Protein AF-S2J4C2-F1 (afdb_monomer)

Secondary structure (DSSP, 8-state):
-PPPPP--------PPPPP-------------S--PPP---HHHHHHHHHHHHHHHHHHHHHHHHHHHHHHHHHHHHHHHHHHHHHHHHHHHHHHHHHHHHHHHHHHHHHHHHHHHHHHHHHTTS--------------HHHHHHHHHHHHHHHHHHS----HHHHHHHHHHHHHHHHHHHHHHHHHHH-EEETTEEE-----SPPPPPP-HHHHHHHHHHHT-TTS--TT----TTTS-TT--------

Structure (mmCIF, N/CA/C/O backbone):
data_AF-S2J4C2-F1
#
_entry.id   AF-S2J4C2-F1
#
loop_
_atom_site.group_PDB
_atom_site.id
_atom_site.type_symbol
_atom_site.label_atom_id
_atom_site.label_alt_id
_atom_site.label_comp_id
_atom_site.label_asym_id
_atom_site.label_entity_id
_atom_site.label_seq_id
_atom_site.pdbx_PDB_ins_code
_atom_site.Cartn_x
_atom_site.Cartn_y
_atom_site.Cartn_z
_atom_site.occupancy
_atom_site.B_iso_or_equiv
_atom_site.auth_seq_id
_atom_site.auth_comp_id
_atom_site.auth_asym_id
_atom_site.auth_atom_id
_atom_site.pdbx_PDB_model_num
ATOM 1 N N . MET A 1 1 ? -3.126 -27.007 -40.486 1.00 42.81 1 MET A N 1
ATOM 2 C CA . MET A 1 1 ? -2.321 -26.450 -39.378 1.00 42.81 1 MET A CA 1
ATOM 3 C C . MET A 1 1 ? -1.267 -27.482 -39.012 1.00 42.81 1 MET A C 1
ATOM 5 O O . MET A 1 1 ? -1.633 -28.543 -38.524 1.00 42.81 1 MET A O 1
ATOM 9 N N . ALA A 1 2 ? -0.003 -27.229 -39.353 1.00 43.00 2 ALA A N 1
ATOM 10 C CA . ALA A 1 2 ? 1.102 -28.136 -39.051 1.00 43.00 2 ALA A CA 1
ATOM 11 C C . ALA A 1 2 ? 1.545 -27.934 -37.592 1.00 43.00 2 ALA A C 1
ATOM 13 O O . ALA A 1 2 ? 1.775 -26.800 -37.175 1.00 43.00 2 ALA A O 1
ATOM 14 N N . LYS A 1 3 ? 1.606 -29.019 -36.814 1.00 51.16 3 LYS A N 1
ATOM 15 C CA . LYS A 1 3 ? 2.129 -29.015 -35.442 1.00 51.16 3 LYS A CA 1
ATOM 16 C C . LYS A 1 3 ? 3.652 -29.084 -35.510 1.00 51.16 3 LYS A C 1
ATOM 18 O O . LYS A 1 3 ? 4.187 -30.063 -36.015 1.00 51.16 3 LYS A O 1
ATOM 23 N N . ILE A 1 4 ? 4.322 -28.051 -35.012 1.00 58.09 4 ILE A N 1
ATOM 24 C CA . ILE A 1 4 ? 5.762 -28.074 -34.748 1.00 58.09 4 ILE A CA 1
ATOM 25 C C . ILE A 1 4 ? 5.926 -28.668 -33.347 1.00 58.09 4 ILE A C 1
ATOM 27 O O . ILE A 1 4 ? 5.399 -28.115 -32.382 1.00 58.09 4 ILE A O 1
ATOM 31 N N . VAL A 1 5 ? 6.590 -29.817 -33.262 1.00 49.56 5 VAL A N 1
ATOM 32 C CA . VAL A 1 5 ? 7.031 -30.442 -32.011 1.00 49.56 5 VAL A CA 1
ATOM 33 C C . VAL A 1 5 ? 8.504 -30.078 -31.860 1.00 49.56 5 VAL A C 1
ATOM 35 O O . VAL A 1 5 ? 9.281 -30.320 -32.778 1.00 49.56 5 VAL A O 1
ATOM 38 N N . PHE A 1 6 ? 8.864 -29.427 -30.755 1.00 51.53 6 PHE A N 1
ATOM 39 C CA . PHE A 1 6 ? 10.256 -29.159 -30.405 1.00 51.53 6 PHE A CA 1
ATOM 40 C C . PHE A 1 6 ? 10.769 -30.330 -29.567 1.00 51.53 6 PHE A C 1
ATOM 42 O O . PHE A 1 6 ? 10.191 -30.635 -28.527 1.00 51.53 6 PHE A O 1
ATOM 49 N N . GLU A 1 7 ? 11.820 -30.989 -30.048 1.00 55.75 7 GLU A N 1
ATOM 50 C CA . GLU A 1 7 ? 12.607 -31.952 -29.280 1.00 55.75 7 GLU A CA 1
ATOM 51 C C . GLU A 1 7 ? 13.615 -31.162 -28.430 1.00 55.75 7 GLU A C 1
ATOM 53 O O . GLU A 1 7 ? 14.516 -30.501 -28.949 1.00 55.75 7 GLU A O 1
ATOM 58 N N . GLU A 1 8 ? 13.394 -31.163 -27.118 1.00 58.66 8 GLU A N 1
ATOM 59 C CA . GLU A 1 8 ? 14.337 -30.699 -26.103 1.00 58.66 8 GLU A CA 1
ATOM 60 C C . GLU A 1 8 ? 15.336 -31.839 -25.869 1.00 58.66 8 GLU A C 1
ATOM 62 O O . GLU A 1 8 ? 14.924 -32.851 -25.321 1.00 58.66 8 GLU A O 1
ATOM 67 N N . ASP A 1 9 ? 16.568 -31.729 -26.390 1.00 53.34 9 ASP A N 1
ATOM 68 C CA . ASP A 1 9 ? 17.813 -32.327 -25.843 1.00 53.34 9 ASP A CA 1
ATOM 69 C C . ASP A 1 9 ? 18.967 -32.289 -26.871 1.00 53.34 9 ASP A C 1
ATOM 71 O O . ASP A 1 9 ? 19.508 -33.306 -27.301 1.00 53.34 9 ASP A O 1
ATOM 75 N N . ALA A 1 10 ? 19.387 -31.085 -27.275 1.00 53.19 10 ALA A N 1
ATOM 76 C CA . ALA A 1 10 ? 20.658 -30.902 -27.978 1.00 53.19 10 ALA A CA 1
ATOM 77 C C . ALA A 1 10 ? 21.695 -30.311 -27.010 1.00 53.19 10 ALA A C 1
ATOM 79 O O . ALA A 1 10 ? 21.730 -29.101 -26.774 1.00 53.19 10 ALA A O 1
ATOM 80 N N . GLU A 1 11 ? 22.527 -31.183 -26.437 1.00 54.38 11 GLU A N 1
ATOM 81 C CA . GLU A 1 11 ? 23.709 -30.829 -25.649 1.00 54.38 11 GLU A CA 1
ATOM 82 C C . GLU A 1 11 ? 24.647 -29.913 -26.455 1.00 54.38 11 GLU A C 1
ATOM 84 O O . GLU A 1 11 ? 25.171 -30.277 -27.510 1.00 54.38 11 GLU A O 1
ATOM 89 N N . ILE A 1 12 ? 24.875 -28.698 -25.953 1.00 53.16 12 ILE A N 1
ATOM 90 C CA . ILE A 1 12 ? 25.825 -27.747 -26.535 1.00 53.16 12 ILE A CA 1
ATOM 91 C C . ILE A 1 12 ? 27.226 -28.104 -26.026 1.00 53.16 12 ILE A C 1
ATOM 93 O O . ILE A 1 12 ? 27.612 -27.735 -24.918 1.00 53.16 12 ILE A O 1
ATOM 97 N N . VAL A 1 13 ? 28.003 -28.803 -26.852 1.00 50.81 13 VAL A N 1
ATOM 98 C CA . VAL A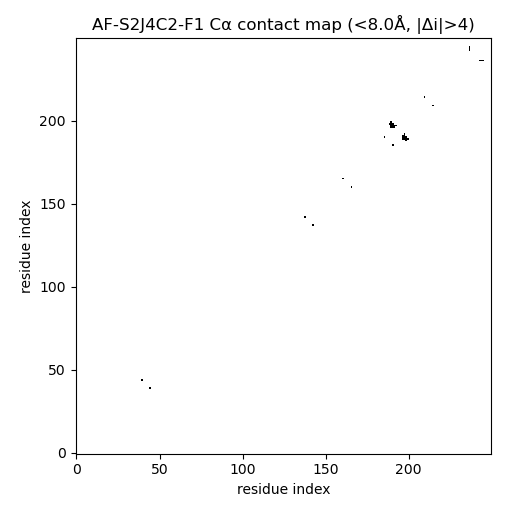 1 13 ? 29.443 -29.004 -26.636 1.00 50.81 13 VAL A CA 1
ATOM 99 C C . VAL A 1 13 ? 30.177 -27.708 -26.995 1.00 50.81 13 VAL A C 1
ATOM 101 O O . VAL A 1 13 ? 30.226 -27.312 -28.158 1.00 50.81 13 VAL A O 1
ATOM 104 N N . VAL A 1 14 ? 30.747 -27.035 -25.993 1.00 48.81 14 VAL A N 1
ATOM 105 C CA . VAL A 1 14 ? 31.614 -25.859 -26.170 1.00 48.81 14 VAL A CA 1
ATOM 106 C C . VAL A 1 14 ? 33.063 -26.337 -26.333 1.00 48.81 14 VAL A C 1
ATOM 108 O O . VAL A 1 14 ? 33.604 -26.895 -25.380 1.00 48.81 14 VAL A O 1
ATOM 111 N N . PRO A 1 15 ? 33.730 -26.137 -27.486 1.00 52.59 15 PRO A N 1
ATOM 112 C CA . PRO A 1 15 ? 35.153 -26.432 -27.599 1.00 52.59 15 PRO A CA 1
ATOM 113 C C . PRO A 1 15 ? 35.998 -25.314 -26.963 1.00 52.59 15 PRO A C 1
ATOM 115 O O . PRO A 1 15 ? 35.865 -24.138 -27.306 1.00 52.59 15 PRO A O 1
ATOM 118 N N . GLU A 1 16 ? 36.882 -25.701 -26.041 1.00 49.75 16 GLU A N 1
ATOM 119 C CA . GLU A 1 16 ? 37.896 -24.850 -25.410 1.00 49.75 16 GLU A CA 1
ATOM 120 C C . GLU A 1 16 ? 38.882 -24.278 -26.446 1.00 49.75 16 GLU A C 1
ATOM 122 O O . GLU A 1 16 ? 39.469 -25.006 -27.248 1.00 49.75 16 GLU A O 1
ATOM 127 N N . SER A 1 17 ? 39.107 -22.960 -26.419 1.00 50.56 17 SER A N 1
ATOM 128 C CA . SER A 1 17 ? 40.077 -22.286 -27.288 1.00 50.56 17 SER A CA 1
ATOM 129 C C . SER A 1 17 ? 41.466 -22.215 -26.645 1.00 50.56 17 SER A C 1
ATOM 131 O O . SER A 1 17 ? 41.667 -21.562 -25.618 1.00 50.56 17 SER A O 1
ATOM 133 N N . THR A 1 18 ? 42.438 -22.843 -27.301 1.00 45.94 18 THR A N 1
ATOM 134 C CA . THR A 1 18 ? 43.876 -22.828 -27.003 1.00 45.94 18 THR A CA 1
ATOM 135 C C . THR A 1 18 ? 44.506 -21.434 -27.123 1.00 45.94 18 THR A C 1
ATOM 137 O O . THR A 1 18 ? 44.350 -20.762 -28.142 1.00 45.94 18 THR A O 1
ATOM 140 N N . LYS A 1 19 ? 45.290 -21.045 -26.108 1.00 50.47 19 LYS A N 1
ATOM 141 C CA . LYS A 1 19 ? 46.190 -19.877 -26.091 1.00 50.47 19 LYS A CA 1
ATOM 142 C C . LYS A 1 19 ? 47.285 -19.999 -27.163 1.00 50.47 19 LYS A C 1
ATOM 144 O O . LYS A 1 19 ? 47.934 -21.039 -27.246 1.00 50.47 19 LYS A O 1
ATOM 149 N N . LYS A 1 20 ? 47.564 -18.917 -27.897 1.00 46.41 20 LYS A N 1
ATOM 150 C CA . LYS A 1 20 ? 48.850 -18.704 -28.583 1.00 46.41 20 LYS A CA 1
ATOM 151 C C . LYS A 1 20 ? 49.431 -17.351 -28.178 1.00 46.41 20 LYS A C 1
ATOM 153 O O . LYS A 1 20 ? 48.791 -16.322 -28.364 1.00 46.41 20 LYS A O 1
ATOM 158 N N . GLN A 1 21 ? 50.618 -17.418 -27.580 1.00 52.56 21 GLN A N 1
ATOM 159 C CA . GLN A 1 21 ? 51.564 -16.320 -27.395 1.00 52.56 21 GLN A CA 1
ATOM 160 C C . GLN A 1 21 ? 52.160 -15.930 -28.751 1.00 52.56 21 GLN A C 1
ATOM 162 O O . GLN A 1 21 ? 52.389 -16.818 -29.572 1.00 52.56 21 GLN A O 1
ATOM 167 N N . GLN A 1 22 ? 52.462 -14.646 -28.937 1.00 47.25 22 GLN A N 1
ATOM 168 C CA . GLN A 1 22 ? 53.567 -14.191 -29.780 1.00 47.25 22 GLN A CA 1
ATOM 169 C C . GLN A 1 22 ? 53.954 -12.767 -29.362 1.00 47.25 22 GLN A C 1
ATOM 171 O O . GLN A 1 22 ? 53.191 -11.823 -29.565 1.00 47.25 22 GLN A O 1
ATOM 176 N N . ASP A 1 23 ? 55.113 -12.684 -28.712 1.00 46.62 23 ASP A N 1
ATOM 177 C CA . ASP A 1 23 ? 55.955 -11.495 -28.604 1.00 46.62 23 ASP A CA 1
ATOM 178 C C . ASP A 1 23 ? 56.735 -11.339 -29.921 1.00 46.62 23 ASP A C 1
ATOM 180 O O . ASP A 1 23 ? 57.104 -12.357 -30.501 1.00 46.62 23 ASP A O 1
ATOM 184 N N . ASP A 1 24 ? 56.966 -10.097 -30.363 1.00 47.88 24 ASP A N 1
ATOM 185 C CA . ASP A 1 24 ? 58.107 -9.669 -31.197 1.00 47.88 24 ASP A CA 1
ATOM 186 C C . ASP A 1 24 ? 58.192 -8.120 -31.176 1.00 47.88 24 ASP A C 1
ATOM 188 O O . ASP A 1 24 ? 57.492 -7.406 -31.893 1.00 47.88 24 ASP A O 1
ATOM 192 N N . ASP A 1 25 ? 58.945 -7.622 -30.196 1.00 45.97 25 ASP A N 1
ATOM 193 C CA . ASP A 1 25 ? 60.067 -6.674 -30.272 1.00 45.97 25 ASP A CA 1
ATOM 194 C C . ASP A 1 25 ? 60.193 -5.546 -31.345 1.00 45.97 25 ASP A C 1
ATOM 196 O O . ASP A 1 25 ? 60.322 -5.782 -32.541 1.00 45.97 25 ASP A O 1
ATOM 200 N N . ILE A 1 26 ? 60.414 -4.327 -30.803 1.00 46.09 26 ILE A N 1
ATOM 201 C CA . ILE A 1 26 ? 61.567 -3.407 -31.036 1.00 46.09 26 ILE A CA 1
ATOM 202 C C . ILE A 1 26 ? 61.526 -2.364 -32.192 1.00 46.09 26 ILE A C 1
ATOM 204 O O . ILE A 1 26 ? 61.751 -2.663 -33.356 1.00 46.09 26 ILE A O 1
ATOM 208 N N . PHE A 1 27 ? 61.423 -1.094 -31.746 1.00 45.84 27 PHE A N 1
ATOM 209 C CA . PHE A 1 27 ? 61.956 0.190 -32.264 1.00 45.84 27 PHE A CA 1
ATOM 210 C C . PHE A 1 27 ? 61.523 0.742 -33.638 1.00 45.84 27 PHE A C 1
ATOM 212 O O . PHE A 1 27 ? 62.043 0.338 -34.670 1.00 45.84 27 PHE A O 1
ATOM 219 N N . ASP A 1 28 ? 60.803 1.872 -33.602 1.00 42.81 28 ASP A N 1
ATOM 220 C CA . ASP A 1 28 ? 61.182 3.046 -34.400 1.00 42.81 28 ASP A CA 1
ATOM 221 C C . ASP A 1 28 ? 60.864 4.345 -33.631 1.00 42.81 28 ASP A C 1
ATOM 223 O O . ASP A 1 28 ? 59.728 4.608 -33.233 1.00 42.81 28 ASP A O 1
ATOM 227 N N . GLN A 1 29 ? 61.908 5.125 -33.344 1.00 55.56 29 GLN A N 1
ATOM 228 C CA . GLN A 1 29 ? 61.805 6.509 -32.897 1.00 55.56 29 GLN A CA 1
ATOM 229 C C . GLN A 1 29 ? 61.987 7.384 -34.136 1.00 55.56 29 GLN A C 1
ATOM 231 O O . GLN A 1 29 ? 63.117 7.699 -34.507 1.00 55.56 29 GLN A O 1
ATOM 236 N N . SER A 1 30 ? 60.894 7.852 -34.728 1.00 42.50 30 SER A N 1
ATOM 237 C CA . SER A 1 30 ? 60.954 8.985 -35.646 1.00 42.50 30 SER A CA 1
ATOM 238 C C . SER A 1 30 ? 59.707 9.857 -35.510 1.00 42.50 30 SER A C 1
ATOM 240 O O . SER A 1 30 ? 58.569 9.417 -35.615 1.00 42.50 30 SER A O 1
ATOM 242 N N . SER A 1 31 ? 59.940 11.127 -35.177 1.00 60.97 31 SER A N 1
ATOM 243 C CA . SER A 1 31 ? 58.923 12.168 -35.152 1.00 60.97 31 SER A CA 1
ATOM 244 C C . SER A 1 31 ? 58.506 12.507 -36.584 1.00 60.97 31 SER A C 1
ATOM 246 O O . SER A 1 31 ? 59.310 13.071 -37.330 1.00 60.9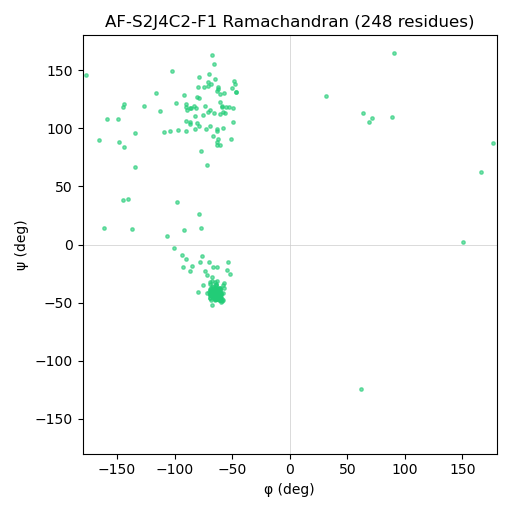7 31 SER A O 1
ATOM 248 N N . SER A 1 32 ? 57.260 12.224 -36.953 1.00 44.78 32 SER A N 1
ATOM 249 C CA . SER A 1 32 ? 56.635 12.779 -38.154 1.00 44.78 32 SER A CA 1
ATOM 250 C C . SER A 1 32 ? 55.131 12.914 -37.925 1.00 44.78 32 SER A C 1
ATOM 252 O O . SER A 1 32 ? 54.408 11.929 -37.859 1.00 44.78 32 SER A O 1
ATOM 254 N N . ASP A 1 33 ? 54.665 14.151 -37.769 1.00 63.09 33 ASP A N 1
ATOM 255 C CA . ASP A 1 33 ? 53.268 14.526 -37.480 1.00 63.09 33 ASP A CA 1
ATOM 256 C C . ASP A 1 33 ? 52.373 14.492 -38.747 1.00 63.09 33 ASP A C 1
ATOM 258 O O . ASP A 1 33 ? 51.400 15.232 -38.858 1.00 63.09 33 ASP A O 1
ATOM 262 N N . ASP A 1 34 ? 52.738 13.672 -39.743 1.00 67.62 34 ASP A N 1
ATOM 263 C CA . ASP A 1 34 ? 52.040 13.537 -41.035 1.00 67.62 34 ASP A CA 1
ATOM 264 C C . ASP A 1 34 ? 51.993 12.071 -41.506 1.00 67.62 34 ASP A C 1
ATOM 266 O O . ASP A 1 34 ? 52.197 11.729 -42.674 1.00 67.62 34 ASP A O 1
ATOM 270 N N . GLU A 1 35 ? 51.776 11.163 -40.556 1.00 53.75 35 GLU A N 1
ATOM 271 C CA . GLU A 1 35 ? 51.593 9.746 -40.842 1.00 53.75 35 GLU A CA 1
ATOM 272 C C . GLU A 1 35 ? 50.154 9.520 -41.331 1.00 53.75 35 GLU A C 1
ATOM 274 O O . GLU A 1 35 ? 49.183 9.525 -40.567 1.00 53.75 35 GLU A O 1
ATOM 279 N N . ALA A 1 36 ? 50.001 9.366 -42.651 1.00 68.25 36 ALA A N 1
ATOM 280 C CA . ALA A 1 36 ? 48.771 8.864 -43.256 1.00 68.25 36 ALA A CA 1
ATOM 281 C C . ALA A 1 36 ? 48.330 7.591 -42.509 1.00 68.25 36 ALA A C 1
ATOM 283 O O . ALA A 1 36 ? 49.194 6.786 -42.157 1.00 68.25 36 ALA A O 1
ATOM 284 N N . PRO A 1 37 ? 47.020 7.379 -42.264 1.00 66.38 37 PRO A N 1
ATOM 285 C CA . PRO A 1 37 ? 46.565 6.274 -41.431 1.00 66.38 37 PRO A CA 1
ATOM 286 C C . PRO A 1 37 ? 47.167 4.969 -41.944 1.00 66.38 37 PRO A C 1
ATOM 288 O O . PRO A 1 37 ? 46.909 4.585 -43.091 1.00 66.38 37 PRO A O 1
ATOM 291 N N . GLU A 1 38 ? 47.971 4.311 -41.101 1.00 62.44 38 GLU A N 1
ATOM 292 C CA . GLU A 1 38 ? 48.509 2.986 -41.390 1.00 62.44 38 GLU A CA 1
ATOM 293 C C . GLU A 1 38 ? 47.363 2.121 -41.909 1.00 62.44 38 GLU A C 1
ATOM 295 O O . GLU A 1 38 ? 46.271 2.119 -41.333 1.00 62.44 38 GLU A O 1
ATOM 300 N N . ALA A 1 39 ? 47.568 1.422 -43.026 1.00 65.25 39 ALA A N 1
ATOM 301 C CA . ALA A 1 39 ? 46.541 0.590 -43.631 1.00 65.25 39 ALA A CA 1
ATOM 302 C C . ALA A 1 39 ? 46.159 -0.542 -42.661 1.00 65.25 39 ALA A C 1
ATOM 304 O O . ALA A 1 39 ? 46.724 -1.636 -42.688 1.00 65.25 39 ALA A O 1
ATOM 305 N N . ILE A 1 40 ? 45.194 -0.277 -41.774 1.00 61.28 40 ILE A N 1
ATOM 306 C CA . ILE A 1 40 ? 44.681 -1.253 -40.821 1.00 61.28 40 ILE A CA 1
ATOM 307 C C . ILE A 1 40 ? 44.101 -2.387 -41.658 1.00 61.28 40 ILE A C 1
ATOM 309 O O . ILE A 1 40 ? 43.103 -2.213 -42.362 1.00 61.28 40 ILE A O 1
ATOM 313 N N . SER A 1 41 ? 44.745 -3.554 -41.594 1.00 68.94 41 SER A N 1
ATOM 314 C CA . SER A 1 41 ? 44.279 -4.740 -42.301 1.00 68.94 41 SER A CA 1
ATOM 315 C C . SER A 1 41 ? 42.798 -4.966 -42.004 1.00 68.94 41 SER A C 1
ATOM 317 O O . SER A 1 41 ? 42.349 -4.873 -40.856 1.00 68.94 41 SER A O 1
ATOM 319 N N . THR A 1 42 ? 42.022 -5.259 -43.047 1.00 76.81 42 THR A N 1
ATOM 320 C CA . THR A 1 42 ? 40.563 -5.427 -42.950 1.00 76.81 42 THR A CA 1
ATOM 321 C C . THR A 1 42 ? 40.147 -6.458 -41.889 1.00 76.81 42 THR A C 1
ATO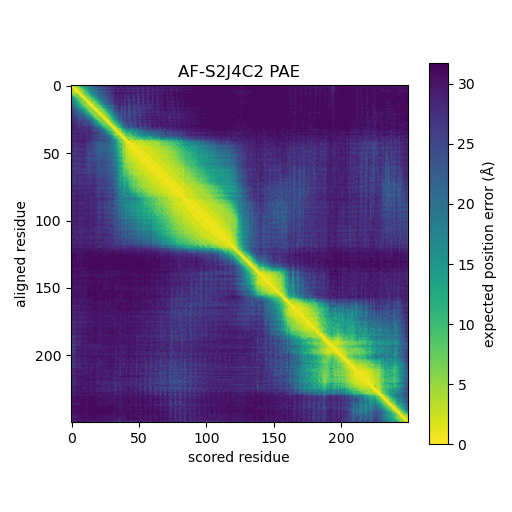M 323 O O . THR A 1 42 ? 39.025 -6.396 -41.387 1.00 76.81 42 THR A O 1
ATOM 326 N N . SER A 1 43 ? 41.042 -7.377 -41.504 1.00 77.88 43 SER A N 1
ATOM 327 C CA . SER A 1 43 ? 40.872 -8.292 -40.370 1.00 77.88 43 SER A CA 1
ATOM 328 C C . SER A 1 43 ? 40.886 -7.572 -39.014 1.00 77.88 43 SER A C 1
ATOM 330 O O . SER A 1 43 ? 39.914 -7.693 -38.269 1.00 77.88 43 SER A O 1
ATOM 332 N N . ARG A 1 44 ? 41.904 -6.748 -38.725 1.00 82.50 44 ARG A N 1
ATOM 333 C CA . ARG A 1 44 ? 41.994 -5.937 -37.492 1.00 82.50 44 ARG A CA 1
ATOM 334 C C . ARG A 1 44 ? 40.831 -4.948 -37.375 1.00 82.50 44 ARG A C 1
ATOM 336 O O . ARG A 1 44 ? 40.266 -4.765 -36.296 1.00 82.50 44 ARG A O 1
ATOM 343 N N . ALA A 1 45 ? 40.401 -4.366 -38.495 1.00 81.12 45 ALA A N 1
ATOM 344 C CA . ALA A 1 45 ? 39.214 -3.513 -38.526 1.00 81.12 45 ALA A CA 1
ATOM 345 C C . ALA A 1 45 ? 37.945 -4.288 -38.113 1.00 81.12 45 ALA A C 1
ATOM 347 O O . ALA A 1 45 ? 37.187 -3.826 -37.262 1.00 81.12 45 ALA A O 1
ATOM 348 N N . LYS A 1 46 ? 37.738 -5.504 -38.636 1.00 85.31 46 LYS A N 1
ATOM 349 C CA . LYS A 1 46 ? 36.595 -6.357 -38.258 1.00 85.31 46 LYS A CA 1
ATOM 350 C C . LYS A 1 46 ? 36.640 -6.792 -36.791 1.00 85.31 46 LYS A C 1
ATOM 352 O O . LYS A 1 46 ? 35.595 -6.817 -36.142 1.00 85.31 46 LYS A O 1
ATOM 357 N N . GLU A 1 47 ? 37.816 -7.118 -36.264 1.00 87.50 47 GLU A N 1
ATOM 358 C CA . GLU A 1 47 ? 37.991 -7.497 -34.857 1.00 87.50 47 GLU A CA 1
ATOM 359 C C . GLU A 1 47 ? 37.703 -6.330 -33.912 1.00 87.50 47 GLU A C 1
ATOM 361 O O . GLU A 1 47 ? 36.946 -6.500 -32.958 1.00 87.50 47 GLU A O 1
ATOM 366 N N . SER A 1 48 ? 38.200 -5.127 -34.221 1.00 86.38 48 SER A N 1
ATOM 367 C CA . SER A 1 48 ? 37.916 -3.929 -33.419 1.00 86.38 48 SER A CA 1
ATOM 368 C C . SER A 1 48 ? 36.432 -3.540 -33.422 1.00 86.38 48 SER A C 1
ATOM 370 O O . SER A 1 48 ? 35.910 -3.083 -32.409 1.00 86.38 48 SER A O 1
ATOM 372 N N . ILE A 1 49 ? 35.716 -3.754 -34.531 1.00 88.00 49 ILE A N 1
ATOM 373 C CA . ILE A 1 49 ? 34.264 -3.530 -34.586 1.00 88.00 49 ILE A CA 1
ATOM 374 C C . ILE A 1 49 ? 33.529 -4.561 -33.721 1.00 88.00 49 ILE A C 1
ATOM 376 O O . ILE A 1 49 ? 32.611 -4.205 -32.984 1.00 88.00 49 ILE A O 1
ATOM 380 N N . ARG A 1 50 ? 33.940 -5.836 -33.768 1.00 89.56 50 ARG A N 1
ATOM 381 C CA . ARG A 1 50 ? 33.345 -6.895 -32.937 1.00 89.56 50 ARG A CA 1
ATOM 382 C C . ARG A 1 50 ? 33.600 -6.670 -31.449 1.00 89.56 50 ARG A C 1
ATOM 384 O O . ARG A 1 50 ? 32.665 -6.827 -30.669 1.00 89.56 50 ARG A O 1
ATOM 391 N N . SER A 1 51 ? 34.811 -6.270 -31.062 1.00 90.81 51 SER A N 1
ATOM 392 C CA . SER A 1 51 ? 35.143 -5.997 -29.661 1.00 90.81 51 SER A CA 1
ATOM 393 C C . SER A 1 51 ? 34.396 -4.775 -29.128 1.00 90.81 51 SER A C 1
ATOM 395 O O . SER A 1 51 ? 33.850 -4.835 -28.030 1.00 90.81 51 SER A O 1
ATOM 397 N N . LYS A 1 52 ? 34.260 -3.707 -29.927 1.00 91.50 52 LYS A N 1
ATOM 398 C CA . LYS A 1 52 ? 33.419 -2.550 -29.578 1.00 91.50 52 LYS A CA 1
ATOM 399 C C . LYS A 1 52 ? 31.953 -2.948 -29.406 1.00 91.50 52 LYS A C 1
ATOM 401 O O . LYS A 1 52 ? 31.354 -2.614 -28.392 1.00 91.50 52 LYS A O 1
ATOM 406 N N . ALA A 1 53 ? 31.401 -3.740 -30.327 1.00 92.19 53 ALA A N 1
ATOM 407 C CA . ALA A 1 53 ? 30.024 -4.223 -30.222 1.00 92.19 53 ALA A CA 1
ATOM 408 C C . ALA A 1 53 ? 29.797 -5.136 -29.000 1.00 92.19 53 ALA A C 1
ATOM 410 O O . ALA A 1 53 ? 28.719 -5.119 -28.407 1.00 92.19 53 ALA A O 1
ATOM 411 N N . GLN A 1 54 ? 30.791 -5.941 -28.609 1.00 94.31 54 GLN A N 1
ATOM 412 C CA . GLN A 1 54 ? 30.740 -6.736 -27.377 1.00 94.31 54 GLN A CA 1
ATOM 413 C C . GLN A 1 54 ? 30.813 -5.845 -26.132 1.00 94.31 54 GLN A C 1
ATOM 415 O O . GLN A 1 54 ? 29.975 -5.985 -25.244 1.00 94.31 54 GLN A O 1
ATOM 420 N N . ALA A 1 55 ? 31.731 -4.877 -26.103 1.00 92.44 55 ALA A N 1
ATOM 421 C CA . ALA A 1 55 ? 31.866 -3.931 -24.999 1.00 92.44 55 ALA A CA 1
ATOM 422 C C . ALA A 1 55 ? 30.598 -3.082 -24.796 1.00 92.44 55 ALA A C 1
ATOM 424 O O . ALA A 1 55 ? 30.186 -2.849 -23.660 1.00 92.44 55 ALA A O 1
ATOM 425 N N . GLU A 1 56 ? 29.936 -2.664 -25.878 1.00 91.62 56 GLU A N 1
ATOM 426 C CA . GLU A 1 56 ? 28.656 -1.949 -25.821 1.00 91.62 56 GLU A CA 1
ATOM 427 C C . GLU A 1 56 ? 27.536 -2.814 -25.232 1.00 91.62 56 GLU A C 1
ATOM 429 O O . GLU A 1 56 ? 26.778 -2.342 -24.382 1.00 91.62 56 GLU A O 1
ATOM 434 N N . LYS A 1 57 ? 27.453 -4.092 -25.628 1.00 93.81 57 LYS A N 1
ATOM 435 C CA . LYS A 1 57 ? 26.481 -5.039 -25.059 1.00 93.81 57 LYS A CA 1
ATOM 436 C C . LYS A 1 57 ? 26.727 -5.268 -23.571 1.00 93.81 57 LYS A C 1
ATOM 438 O O . LYS A 1 57 ? 25.800 -5.142 -22.778 1.00 93.81 57 LYS A O 1
ATOM 443 N N . GLU A 1 58 ? 27.974 -5.512 -23.176 1.00 93.56 58 GLU A N 1
ATOM 444 C CA . GLU A 1 58 ? 28.328 -5.684 -21.766 1.00 93.56 58 GLU A CA 1
ATOM 445 C C . GLU A 1 58 ? 28.050 -4.426 -20.935 1.00 93.56 58 GLU A C 1
ATOM 447 O O . GLU A 1 58 ? 27.598 -4.520 -19.793 1.00 93.56 58 GLU A O 1
ATOM 452 N N . ALA A 1 59 ? 28.302 -3.236 -21.486 1.00 92.81 59 ALA A N 1
ATOM 453 C CA . ALA A 1 59 ? 27.979 -1.979 -20.823 1.00 92.81 59 ALA A CA 1
ATOM 454 C C . ALA A 1 59 ? 26.461 -1.812 -20.647 1.00 92.81 59 ALA A C 1
ATOM 456 O O . ALA A 1 59 ? 26.008 -1.436 -19.563 1.00 92.81 59 ALA A O 1
ATOM 457 N N . ALA A 1 60 ? 25.669 -2.142 -21.671 1.00 92.69 60 ALA A N 1
ATOM 458 C CA . ALA A 1 60 ? 24.211 -2.114 -21.598 1.00 92.69 60 ALA A CA 1
ATOM 459 C C . ALA A 1 60 ? 23.670 -3.103 -20.550 1.00 92.69 60 ALA A C 1
ATOM 461 O O . ALA A 1 60 ? 22.826 -2.729 -19.731 1.00 92.69 60 ALA A O 1
ATOM 462 N N . ASP A 1 61 ? 24.208 -4.323 -20.506 1.00 94.31 61 ASP A N 1
ATOM 463 C CA . ASP A 1 61 ? 23.819 -5.340 -19.527 1.00 94.31 61 ASP A CA 1
ATOM 464 C C . ASP A 1 61 ? 24.179 -4.922 -18.095 1.00 94.31 61 ASP A C 1
ATOM 466 O O . ASP A 1 61 ? 23.366 -5.081 -17.177 1.00 94.31 61 ASP A O 1
ATOM 470 N N . LYS A 1 62 ? 25.350 -4.302 -17.892 1.00 93.62 62 LYS A N 1
ATOM 471 C CA . LYS A 1 62 ? 25.759 -3.742 -16.591 1.00 93.62 62 LYS A CA 1
ATOM 472 C C . LYS A 1 62 ? 24.823 -2.619 -16.137 1.00 93.62 62 LYS A C 1
ATOM 474 O O . LYS A 1 62 ? 24.422 -2.597 -14.971 1.00 93.62 62 LYS A O 1
ATOM 479 N N . LEU A 1 63 ? 24.425 -1.717 -17.036 1.00 93.25 63 LEU A N 1
ATOM 480 C CA . LEU A 1 63 ? 23.463 -0.654 -16.719 1.00 93.25 63 LEU A CA 1
ATOM 481 C C . LEU A 1 63 ? 22.080 -1.224 -16.375 1.00 93.25 63 LEU A C 1
ATOM 483 O O . LEU A 1 63 ? 21.477 -0.813 -15.380 1.00 93.25 63 LEU A O 1
ATOM 487 N N . ALA A 1 64 ? 21.608 -2.216 -17.133 1.00 92.50 64 ALA A N 1
ATOM 488 C CA . ALA A 1 64 ? 20.339 -2.888 -16.871 1.00 92.50 64 ALA A CA 1
ATOM 489 C C . ALA A 1 64 ? 20.352 -3.654 -15.535 1.00 92.50 64 ALA A C 1
ATOM 491 O O . ALA A 1 64 ? 19.363 -3.639 -14.794 1.00 92.50 64 ALA A O 1
ATOM 492 N N . ALA A 1 65 ? 21.466 -4.307 -15.192 1.00 94.25 65 ALA A N 1
ATOM 493 C CA . ALA A 1 65 ? 21.645 -4.973 -13.905 1.00 94.25 65 ALA A CA 1
ATOM 494 C C . ALA A 1 65 ? 21.628 -3.969 -12.740 1.00 94.25 65 ALA A C 1
ATOM 496 O O . ALA A 1 65 ? 20.894 -4.174 -11.769 1.00 94.25 65 ALA A O 1
ATOM 497 N N . ALA A 1 66 ? 22.340 -2.845 -12.871 1.00 94.06 66 ALA A N 1
ATOM 498 C CA . ALA A 1 66 ? 22.356 -1.784 -11.866 1.00 94.06 66 ALA A CA 1
ATOM 499 C C . ALA A 1 66 ? 20.969 -1.145 -11.659 1.00 94.06 66 ALA A C 1
ATOM 501 O O . ALA A 1 66 ? 20.584 -0.829 -10.531 1.00 94.06 66 ALA A O 1
ATOM 502 N N . GLU A 1 67 ? 20.177 -0.968 -12.721 1.00 93.88 67 GLU A N 1
ATOM 503 C CA . GLU A 1 67 ? 18.802 -0.472 -12.599 1.00 93.88 67 GLU A CA 1
ATOM 504 C C . GLU A 1 67 ? 17.893 -1.475 -11.871 1.00 93.88 67 GLU A C 1
ATOM 506 O O . GLU A 1 67 ? 17.132 -1.091 -10.973 1.00 93.88 67 GLU A O 1
ATOM 511 N N . LYS A 1 68 ? 18.004 -2.770 -12.197 1.00 95.19 68 LYS A N 1
ATOM 512 C CA . LYS A 1 68 ? 17.272 -3.840 -11.500 1.00 95.19 68 LYS A CA 1
ATOM 513 C C . LYS A 1 68 ? 17.633 -3.891 -10.016 1.00 95.19 68 LYS A C 1
ATOM 515 O O . LYS A 1 68 ? 16.738 -4.038 -9.184 1.00 95.19 68 LYS A O 1
ATOM 520 N N . GLU A 1 69 ? 18.906 -3.731 -9.669 1.00 93.06 69 GLU A N 1
ATOM 521 C CA . GLU A 1 69 ? 19.349 -3.688 -8.275 1.00 93.06 69 GLU A CA 1
ATOM 522 C C . GLU A 1 69 ? 18.785 -2.467 -7.536 1.00 93.06 69 GLU A C 1
ATOM 524 O O . GLU A 1 69 ? 18.176 -2.619 -6.476 1.00 93.06 69 GLU A O 1
ATOM 529 N N . LYS A 1 70 ? 18.851 -1.270 -8.137 1.00 95.56 70 LYS A N 1
ATOM 530 C CA . LYS A 1 70 ? 18.221 -0.058 -7.581 1.00 95.56 70 LYS A CA 1
ATOM 531 C C . LYS A 1 70 ? 16.720 -0.242 -7.361 1.00 95.56 70 LYS A C 1
ATOM 533 O O . LYS A 1 70 ? 16.172 0.254 -6.375 1.00 95.56 70 LYS A O 1
ATOM 538 N N . ARG A 1 71 ? 16.030 -0.949 -8.261 1.00 93.00 71 ARG A N 1
ATOM 539 C CA . ARG A 1 71 ? 14.608 -1.277 -8.099 1.00 93.00 71 ARG A CA 1
ATOM 540 C C . ARG A 1 71 ? 14.378 -2.209 -6.908 1.00 93.00 71 ARG A C 1
ATOM 542 O O . ARG A 1 71 ? 13.488 -1.925 -6.110 1.00 93.00 71 ARG A O 1
ATOM 549 N N . ARG A 1 72 ? 15.193 -3.259 -6.754 1.00 93.62 72 ARG A N 1
ATOM 550 C CA . ARG A 1 72 ? 15.128 -4.178 -5.603 1.00 93.62 72 ARG A CA 1
ATOM 551 C C . ARG A 1 72 ? 15.358 -3.446 -4.280 1.00 93.62 72 ARG A C 1
ATOM 553 O O . ARG A 1 72 ? 14.568 -3.625 -3.361 1.00 93.62 72 ARG A O 1
ATOM 560 N N . GLN A 1 73 ? 16.359 -2.566 -4.209 1.00 94.44 73 GLN A N 1
ATOM 561 C CA . GLN A 1 73 ? 16.637 -1.759 -3.014 1.00 94.44 73 GLN A CA 1
ATOM 562 C C . GLN A 1 73 ? 15.457 -0.844 -2.651 1.00 94.44 73 GLN A C 1
ATOM 564 O O . GLN A 1 73 ? 15.049 -0.782 -1.493 1.00 94.44 73 GLN A O 1
ATOM 569 N N . LYS A 1 74 ? 14.846 -0.171 -3.639 1.00 93.75 74 LYS A N 1
ATOM 570 C CA . LYS A 1 74 ? 13.649 0.662 -3.412 1.00 93.75 74 LYS A CA 1
ATOM 571 C C . LYS A 1 74 ? 12.457 -0.153 -2.914 1.00 93.75 74 LYS A C 1
ATOM 573 O O . LYS A 1 74 ? 11.715 0.312 -2.053 1.00 93.75 74 LYS A O 1
ATOM 578 N N . GLU A 1 75 ? 12.254 -1.344 -3.468 1.00 94.56 75 GLU A N 1
ATOM 579 C CA . GLU A 1 75 ? 11.159 -2.227 -3.073 1.00 94.56 75 GLU A CA 1
ATOM 580 C C . GLU A 1 75 ? 11.354 -2.777 -1.655 1.00 94.56 75 GLU A C 1
ATOM 582 O O . GLU A 1 75 ? 10.410 -2.750 -0.864 1.00 94.56 75 GLU A O 1
ATOM 587 N N . GLN A 1 76 ? 12.579 -3.181 -1.305 1.00 94.56 76 GLN A N 1
ATOM 588 C CA . GLN A 1 76 ? 12.946 -3.567 0.059 1.00 94.56 76 GLN A CA 1
ATOM 589 C C . GLN A 1 76 ? 12.725 -2.413 1.039 1.00 94.56 76 GLN A C 1
ATOM 591 O O . GLN A 1 76 ? 11.996 -2.581 2.009 1.00 94.56 76 GLN A O 1
ATOM 596 N N . PHE A 1 77 ? 13.218 -1.212 0.727 1.00 94.00 77 PHE A N 1
ATOM 597 C CA . PHE A 1 77 ? 13.015 -0.034 1.573 1.00 94.00 77 PHE A CA 1
ATOM 598 C C . PHE A 1 77 ? 11.526 0.286 1.791 1.00 94.00 77 PHE A C 1
ATOM 600 O O . PHE A 1 77 ? 11.094 0.581 2.906 1.00 94.00 77 PHE A O 1
ATOM 607 N N . LEU A 1 78 ? 10.706 0.189 0.739 1.00 91.62 78 LEU A N 1
ATOM 608 C CA . LEU A 1 78 ? 9.261 0.396 0.849 1.00 91.62 78 LEU A CA 1
ATOM 609 C C . LEU A 1 78 ? 8.585 -0.695 1.696 1.00 91.62 78 LEU A C 1
ATOM 611 O O . LEU A 1 78 ? 7.631 -0.408 2.427 1.00 91.62 78 LEU A O 1
ATOM 615 N N . LYS A 1 79 ? 9.052 -1.943 1.593 1.00 94.69 79 LYS A N 1
ATOM 616 C CA . LYS A 1 79 ? 8.572 -3.061 2.410 1.00 94.69 79 LYS A CA 1
ATOM 617 C C . LYS A 1 79 ? 8.919 -2.839 3.882 1.00 94.69 79 LYS A C 1
ATOM 619 O O . LYS A 1 79 ? 8.012 -2.888 4.713 1.00 94.69 79 LYS A O 1
ATOM 624 N N . ASP A 1 80 ? 10.161 -2.475 4.180 1.00 91.44 80 ASP A N 1
ATOM 625 C CA . ASP A 1 80 ? 10.633 -2.181 5.535 1.00 91.44 80 ASP A CA 1
ATOM 626 C C . ASP A 1 80 ? 9.862 -1.011 6.158 1.00 91.44 80 ASP A C 1
ATOM 628 O O . ASP A 1 80 ? 9.447 -1.078 7.316 1.00 91.44 80 ASP A O 1
ATOM 632 N N . GLN A 1 81 ? 9.563 0.033 5.377 1.00 90.12 81 GLN A N 1
ATOM 633 C CA . GLN A 1 81 ? 8.747 1.157 5.840 1.00 90.12 81 GLN A CA 1
ATOM 634 C C . GLN A 1 81 ? 7.315 0.725 6.204 1.00 90.12 81 GLN A C 1
ATOM 636 O O . GLN A 1 81 ? 6.778 1.135 7.240 1.00 90.12 81 GLN A O 1
ATOM 641 N N . LYS A 1 82 ? 6.683 -0.116 5.374 1.00 92.75 82 LYS A N 1
ATOM 642 C CA . LYS A 1 82 ? 5.335 -0.648 5.642 1.00 92.75 82 LYS A CA 1
ATOM 643 C C . LYS A 1 82 ? 5.325 -1.556 6.869 1.00 92.75 82 LYS A C 1
ATOM 645 O O . LYS A 1 82 ? 4.420 -1.449 7.700 1.00 92.75 82 LYS A O 1
ATOM 650 N N . GLU A 1 83 ? 6.320 -2.427 7.001 1.00 93.12 83 GLU A N 1
ATOM 651 C CA . GLU A 1 83 ? 6.461 -3.301 8.164 1.00 93.12 83 GLU A CA 1
ATOM 652 C C . GLU A 1 83 ? 6.730 -2.503 9.443 1.00 93.12 83 GLU A C 1
ATOM 654 O O . GLU A 1 83 ? 6.084 -2.761 10.460 1.00 93.12 83 GLU A O 1
ATOM 659 N N . GLY A 1 84 ? 7.600 -1.492 9.389 1.00 89.81 84 GLY A N 1
ATOM 660 C CA . GLY A 1 84 ? 7.880 -0.586 10.502 1.00 89.81 84 GLY A CA 1
ATOM 661 C C . GLY A 1 84 ? 6.627 0.149 10.979 1.00 89.81 84 GLY A C 1
ATOM 662 O O . GLY A 1 84 ? 6.320 0.131 12.171 1.00 89.81 84 GLY A O 1
ATOM 663 N N . SER A 1 85 ? 5.836 0.702 10.054 1.00 88.69 85 SER A N 1
ATOM 664 C CA . SER A 1 85 ? 4.564 1.358 10.387 1.00 88.69 85 SER A CA 1
ATOM 665 C C . SER A 1 85 ? 3.560 0.387 11.022 1.00 88.69 85 SER A C 1
ATOM 667 O O . SER A 1 85 ? 2.939 0.711 12.037 1.00 88.69 85 SER A O 1
ATOM 669 N N . LYS A 1 86 ? 3.447 -0.840 10.494 1.00 92.19 86 LYS A N 1
ATOM 670 C CA . LYS A 1 86 ? 2.578 -1.882 11.063 1.00 92.19 86 LYS A CA 1
ATOM 671 C C . LYS A 1 86 ? 3.024 -2.294 12.471 1.00 92.19 86 LYS A C 1
ATOM 673 O O . LYS A 1 86 ? 2.178 -2.485 13.344 1.00 92.19 86 LYS A O 1
ATOM 678 N N . ARG A 1 87 ? 4.336 -2.414 12.709 1.00 91.69 87 ARG A N 1
ATOM 679 C CA . ARG A 1 87 ? 4.906 -2.724 14.033 1.00 91.69 87 ARG A CA 1
ATOM 680 C C . ARG A 1 87 ? 4.608 -1.611 15.038 1.00 91.69 87 ARG A C 1
ATOM 682 O O . ARG A 1 87 ? 4.103 -1.915 16.115 1.00 91.69 87 ARG A O 1
ATOM 689 N N . GLN A 1 88 ? 4.820 -0.348 14.662 1.00 91.00 88 GLN A N 1
ATOM 690 C CA . GLN A 1 88 ? 4.513 0.808 15.514 1.00 91.00 88 GLN A CA 1
ATOM 691 C C . GLN A 1 88 ? 3.023 0.883 15.869 1.00 91.00 88 GLN A C 1
ATOM 693 O O . GLN A 1 88 ? 2.676 1.072 17.033 1.00 91.00 88 GLN A O 1
ATOM 698 N N . LEU A 1 89 ? 2.132 0.664 14.895 1.00 91.44 89 LEU A N 1
ATOM 699 C CA . LEU A 1 89 ? 0.688 0.648 15.139 1.00 91.44 89 LEU A CA 1
ATOM 700 C C . LEU A 1 89 ? 0.297 -0.454 16.139 1.00 91.44 89 LEU A C 1
ATOM 702 O O . LEU A 1 89 ? -0.445 -0.199 17.086 1.00 91.44 89 LEU A O 1
ATOM 706 N N . LYS A 1 90 ? 0.846 -1.665 15.969 1.00 93.56 90 LYS A N 1
ATOM 707 C CA . LYS A 1 90 ? 0.599 -2.801 16.871 1.00 93.56 90 LYS A CA 1
ATOM 708 C C . LYS A 1 90 ? 1.134 -2.540 18.283 1.00 93.56 90 LYS A C 1
ATOM 710 O O . LYS A 1 90 ? 0.533 -2.980 19.262 1.00 93.56 90 LYS A O 1
ATOM 715 N N . GLU A 1 91 ? 2.254 -1.834 18.409 1.00 93.81 91 GLU A N 1
ATOM 716 C CA . GLU A 1 91 ? 2.811 -1.447 19.706 1.00 93.81 91 GLU A CA 1
ATOM 717 C C . GLU A 1 91 ? 1.940 -0.399 20.414 1.00 93.81 91 GLU A C 1
ATOM 719 O O . GLU A 1 91 ? 1.644 -0.554 21.600 1.00 93.81 91 GLU A O 1
ATOM 724 N N . LEU A 1 92 ? 1.464 0.618 19.688 1.00 92.19 92 LEU A N 1
ATOM 725 C CA . LEU A 1 92 ? 0.530 1.615 20.219 1.00 92.19 92 LEU A CA 1
ATOM 726 C C . LEU A 1 92 ? -0.785 0.972 20.671 1.00 92.19 92 LEU A C 1
ATOM 728 O O . LEU A 1 92 ? -1.279 1.282 21.753 1.00 92.19 92 LEU A O 1
ATOM 732 N N . GLU A 1 93 ? -1.319 0.024 19.898 1.00 93.50 93 GLU A N 1
ATOM 733 C CA . GLU A 1 93 ? -2.528 -0.710 20.273 1.00 93.50 93 GLU A CA 1
ATOM 734 C C . GLU A 1 93 ? -2.320 -1.539 21.553 1.00 93.50 93 GLU A C 1
ATOM 736 O O . GLU A 1 93 ? -3.174 -1.543 22.442 1.00 93.50 93 GLU A O 1
ATOM 741 N N . ARG A 1 94 ? -1.162 -2.201 21.694 1.00 94.12 94 ARG A N 1
ATOM 742 C CA . ARG A 1 94 ? -0.796 -2.930 22.920 1.00 94.12 94 ARG A CA 1
ATOM 743 C C . ARG A 1 94 ? -0.680 -2.000 24.127 1.00 94.12 94 ARG A C 1
ATOM 745 O O . ARG A 1 94 ? -1.168 -2.359 25.198 1.00 94.12 94 ARG A O 1
ATOM 752 N N . LYS A 1 95 ? -0.069 -0.821 23.968 1.00 93.75 95 LYS A N 1
ATOM 753 C CA . LYS A 1 95 ? 0.028 0.190 25.035 1.00 93.75 95 LYS A CA 1
ATOM 754 C C . LYS A 1 95 ? -1.357 0.693 25.443 1.00 93.75 95 LYS A C 1
ATOM 756 O O . LYS A 1 95 ? -1.677 0.662 26.626 1.00 93.75 95 LYS A O 1
ATOM 761 N N . ALA A 1 96 ? -2.213 1.025 24.476 1.00 93.19 96 ALA A N 1
ATOM 762 C CA . ALA A 1 96 ? -3.583 1.462 24.739 1.00 93.19 96 ALA A CA 1
ATOM 763 C C . ALA A 1 96 ? -4.427 0.379 25.439 1.00 93.19 96 ALA A C 1
ATOM 765 O O . ALA A 1 96 ? -5.203 0.684 26.342 1.00 93.19 96 ALA A O 1
ATOM 766 N N . LYS A 1 97 ? -4.271 -0.897 25.058 1.00 94.38 97 LYS A N 1
ATOM 767 C CA . LYS A 1 97 ? -4.937 -2.025 25.733 1.00 94.38 97 LYS A CA 1
ATOM 768 C C . LYS A 1 97 ? -4.463 -2.191 27.178 1.00 94.38 97 LYS A C 1
ATOM 770 O O . LYS A 1 97 ? -5.302 -2.360 28.058 1.00 94.38 97 LYS A O 1
ATOM 775 N N . LYS A 1 98 ? -3.152 -2.101 27.431 1.00 94.50 98 LYS A N 1
ATOM 776 C CA . LYS A 1 98 ? -2.595 -2.142 28.794 1.00 94.50 98 LYS A CA 1
ATOM 777 C C . LYS A 1 98 ? -3.120 -0.997 29.660 1.00 94.50 98 LYS A C 1
ATOM 779 O O . LYS A 1 98 ? -3.562 -1.250 30.772 1.00 94.50 98 LYS A O 1
ATOM 784 N N . GLU A 1 99 ? -3.145 0.225 29.132 1.00 94.19 99 GLU A N 1
ATOM 785 C CA . GLU A 1 99 ? -3.650 1.394 29.861 1.00 94.19 99 GLU A CA 1
ATOM 786 C C . GLU A 1 99 ? -5.143 1.257 30.209 1.00 94.19 99 GLU A C 1
ATOM 788 O O . GLU A 1 99 ? -5.558 1.570 31.324 1.00 94.19 99 GLU A O 1
ATOM 793 N N . LYS A 1 100 ? -5.960 0.741 29.279 1.00 94.62 100 LYS A N 1
ATOM 794 C CA . LYS A 1 100 ? -7.380 0.452 29.542 1.00 94.62 100 LYS A CA 1
ATOM 795 C C . LYS A 1 100 ? -7.562 -0.592 30.643 1.00 94.62 100 LYS A C 1
ATOM 797 O O . LYS A 1 100 ? -8.393 -0.390 31.521 1.00 94.62 100 LYS A O 1
ATOM 802 N N . LEU A 1 101 ? -6.780 -1.672 30.608 1.00 94.25 101 LEU A N 1
ATOM 803 C CA . LEU A 1 101 ? -6.794 -2.710 31.642 1.00 94.25 101 LEU A CA 1
ATOM 804 C C . LEU A 1 101 ? -6.394 -2.154 33.013 1.00 94.25 101 LEU A C 1
ATOM 806 O O . LEU A 1 101 ? -7.042 -2.459 34.010 1.00 94.25 101 LEU A O 1
ATOM 810 N N . GLU A 1 102 ? -5.369 -1.305 33.067 1.00 94.62 102 GLU A N 1
ATOM 811 C CA . GLU A 1 102 ? -4.923 -0.685 34.316 1.00 94.62 102 GLU A CA 1
ATOM 812 C C . GLU A 1 102 ? -5.985 0.260 34.900 1.00 94.62 102 GLU A C 1
ATOM 814 O O . GLU A 1 102 ? -6.238 0.235 36.104 1.00 94.62 102 GLU A O 1
ATOM 819 N N . LYS A 1 103 ? -6.660 1.049 34.051 1.00 93.94 103 LYS A N 1
ATOM 820 C CA . LYS A 1 103 ? -7.787 1.904 34.460 1.00 93.94 103 LYS A CA 1
ATOM 821 C C . LYS A 1 103 ? -8.952 1.086 35.015 1.00 93.94 103 LYS A C 1
ATOM 823 O O . LYS A 1 103 ? -9.421 1.385 36.107 1.00 93.94 103 LYS A O 1
ATOM 828 N N . GLN A 1 104 ? -9.353 0.022 34.316 1.00 93.12 104 GLN A N 1
ATOM 829 C CA . GLN A 1 104 ? -10.406 -0.885 34.787 1.00 93.12 104 GLN A CA 1
ATOM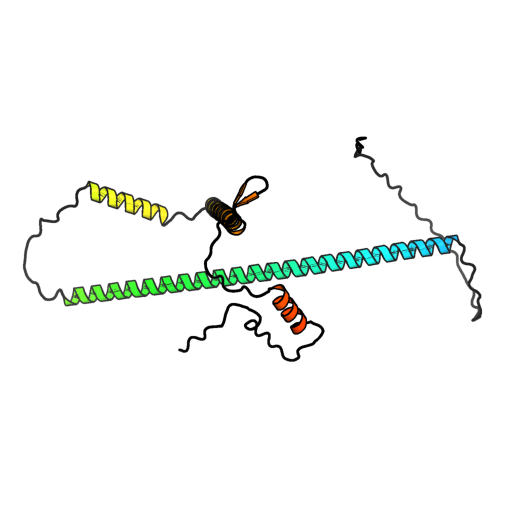 830 C C . GLN A 1 104 ? -10.043 -1.549 36.121 1.00 93.12 104 GLN A C 1
ATOM 832 O O . GLN A 1 104 ? -10.898 -1.705 36.990 1.00 93.12 104 GLN A O 1
ATOM 837 N N . TYR A 1 105 ? -8.775 -1.928 36.306 1.00 93.88 105 TYR A N 1
ATOM 838 C CA . TYR A 1 105 ? -8.310 -2.504 37.565 1.00 93.88 105 TYR A CA 1
ATOM 839 C C . TYR A 1 105 ? -8.375 -1.491 38.717 1.00 93.88 105 TYR A C 1
ATOM 841 O O . TYR A 1 105 ? -8.877 -1.827 39.789 1.00 93.88 105 TYR A O 1
ATOM 849 N N . LYS A 1 106 ? -7.926 -0.248 38.493 1.00 94.31 106 LYS A N 1
ATOM 850 C CA . LYS A 1 106 ? -8.004 0.833 39.491 1.00 94.31 106 LYS A CA 1
ATOM 851 C C . LYS A 1 106 ? -9.449 1.138 39.884 1.00 94.31 106 LYS A C 1
ATOM 853 O O . LYS A 1 106 ? -9.757 1.115 41.070 1.00 94.31 106 LYS A O 1
ATOM 858 N N . GLU A 1 107 ? -10.340 1.294 38.907 1.00 93.81 107 GLU A N 1
ATOM 859 C CA . GLU A 1 107 ? -11.771 1.533 39.141 1.00 93.81 107 GLU A CA 1
ATOM 860 C C . GLU A 1 107 ? -12.420 0.387 39.940 1.00 93.81 107 GLU A C 1
ATOM 862 O O . GLU A 1 107 ? -13.158 0.616 40.899 1.00 93.81 107 GLU A O 1
ATOM 867 N N . LYS A 1 108 ? -12.092 -0.872 39.613 1.00 93.38 108 LYS A N 1
ATOM 868 C CA . LYS A 1 108 ? -12.586 -2.043 40.356 1.00 93.38 108 LYS A CA 1
ATOM 869 C C . LYS A 1 108 ? -12.088 -2.065 41.804 1.00 93.38 108 LYS A C 1
ATOM 871 O O . LYS A 1 108 ? -12.841 -2.462 42.694 1.00 93.38 108 LYS A O 1
ATOM 876 N N . MET A 1 109 ? -10.840 -1.662 42.045 1.00 92.62 109 MET A N 1
ATOM 877 C CA . MET A 1 109 ? -10.270 -1.580 43.392 1.00 92.62 109 MET A CA 1
ATOM 878 C C . MET A 1 109 ? -10.887 -0.443 44.212 1.00 92.62 109 MET A C 1
ATOM 880 O O . MET A 1 109 ? -11.198 -0.655 45.381 1.00 92.62 109 MET A O 1
ATOM 884 N N . GLU A 1 110 ? -11.120 0.726 43.614 1.00 92.19 110 GLU A N 1
ATOM 885 C CA . GLU A 1 110 ? -11.816 1.843 44.270 1.00 92.19 110 GLU A CA 1
ATOM 886 C C . GLU A 1 110 ? -13.257 1.472 44.626 1.00 92.19 110 GLU A C 1
ATOM 888 O O . GLU A 1 110 ? -13.677 1.669 45.764 1.00 92.19 110 GLU A O 1
ATOM 893 N N . ARG A 1 111 ? -13.986 0.820 43.711 1.00 92.25 111 ARG A N 1
ATOM 894 C CA . ARG A 1 111 ? -15.346 0.333 43.981 1.00 92.25 111 ARG A CA 1
ATOM 895 C C . ARG A 1 111 ? -15.390 -0.684 45.124 1.00 92.25 111 ARG A C 1
ATOM 897 O O . ARG A 1 111 ? -16.340 -0.677 45.900 1.00 92.25 111 ARG A O 1
ATOM 904 N N . ARG A 1 112 ? -14.384 -1.563 45.232 1.00 89.75 112 ARG A N 1
ATOM 905 C CA . ARG A 1 112 ? -14.270 -2.507 46.358 1.00 89.75 112 ARG A CA 1
ATOM 906 C C . ARG A 1 112 ? -14.054 -1.778 47.682 1.00 89.75 112 ARG A C 1
ATOM 908 O O . ARG A 1 112 ? -14.789 -2.061 48.618 1.00 89.75 112 ARG A O 1
ATOM 915 N N . LYS A 1 113 ? -13.130 -0.812 47.727 1.00 89.75 113 LYS A N 1
ATOM 916 C CA . LYS A 1 113 ? -12.877 -0.001 48.930 1.00 89.75 113 LYS A CA 1
ATOM 917 C C . LYS A 1 113 ? -14.114 0.775 49.379 1.00 89.75 113 LYS A C 1
ATOM 919 O O . LYS A 1 113 ? -14.417 0.790 50.562 1.00 89.75 113 LYS A O 1
ATOM 924 N N . LEU A 1 114 ? -14.850 1.368 48.438 1.00 87.25 114 LEU A N 1
ATOM 925 C CA . LEU A 1 114 ? -16.066 2.120 48.755 1.00 87.25 114 LEU A CA 1
ATOM 926 C C . LEU A 1 114 ? -17.162 1.211 49.333 1.00 87.25 114 LEU A C 1
ATOM 928 O O . LEU A 1 114 ? -17.853 1.590 50.269 1.00 87.25 114 LEU A O 1
ATOM 932 N N . LYS A 1 115 ? -17.287 -0.015 48.807 1.00 85.81 115 LYS A N 1
ATOM 933 C CA . LYS A 1 115 ? -18.242 -1.013 49.308 1.00 85.81 115 LYS A CA 1
ATOM 934 C C . LYS A 1 115 ? -17.864 -1.543 50.697 1.00 85.81 115 LYS A C 1
ATOM 936 O O . LYS A 1 115 ? -18.747 -1.890 51.468 1.00 85.81 115 LYS A O 1
ATOM 941 N N . GLU A 1 116 ? -16.571 -1.625 50.997 1.00 83.50 116 GLU A N 1
ATOM 942 C CA . GLU A 1 116 ? -16.052 -2.013 52.314 1.00 83.50 116 GLU A CA 1
ATOM 943 C C . GLU A 1 116 ? -16.279 -0.905 53.352 1.00 83.50 116 GLU A C 1
ATOM 945 O O . GLU A 1 116 ? -16.752 -1.196 54.443 1.00 83.50 116 GLU A O 1
ATOM 950 N N . GLN A 1 117 ? -16.064 0.364 52.983 1.00 78.44 117 GLN A N 1
ATOM 951 C CA . GLN A 1 117 ? -16.397 1.516 53.833 1.00 78.44 117 GLN A CA 1
ATOM 952 C C . GLN A 1 117 ? -17.902 1.623 54.110 1.00 78.44 117 GLN A C 1
ATOM 954 O O . GLN A 1 117 ? -18.288 1.793 55.255 1.00 78.44 117 GLN A O 1
ATOM 959 N N . GLN A 1 118 ? -18.753 1.442 53.093 1.00 74.38 118 GLN A N 1
ATOM 960 C CA . GLN A 1 118 ? -20.210 1.445 53.281 1.00 74.38 118 GLN A CA 1
ATOM 961 C C . GLN A 1 118 ? -20.713 0.284 54.143 1.00 74.38 118 GLN A C 1
ATOM 963 O O . GLN A 1 118 ? -21.708 0.441 54.835 1.00 74.38 118 GLN A O 1
ATOM 968 N N . LYS A 1 119 ? -20.056 -0.883 54.099 1.00 76.31 119 LYS A N 1
ATOM 969 C CA . LYS A 1 119 ? -20.372 -1.980 55.022 1.00 76.31 119 LYS A CA 1
ATOM 970 C C . LYS A 1 119 ? -19.953 -1.648 56.451 1.00 76.31 119 LYS A C 1
ATOM 972 O O . LYS A 1 119 ? -20.732 -1.882 57.354 1.00 76.31 119 LYS A O 1
ATOM 977 N N . ALA A 1 120 ? -18.772 -1.062 56.637 1.00 68.81 120 ALA A N 1
ATOM 978 C CA . ALA A 1 120 ? -18.292 -0.669 57.959 1.00 68.81 120 ALA A CA 1
ATOM 979 C C . ALA A 1 120 ? -19.102 0.483 58.591 1.00 68.81 120 ALA A C 1
ATOM 981 O O . ALA A 1 120 ? -19.163 0.558 59.808 1.00 68.81 120 ALA A O 1
ATOM 982 N N . GLU A 1 121 ? -19.713 1.367 57.792 1.00 59.94 121 GLU A N 1
ATOM 983 C CA . GLU A 1 1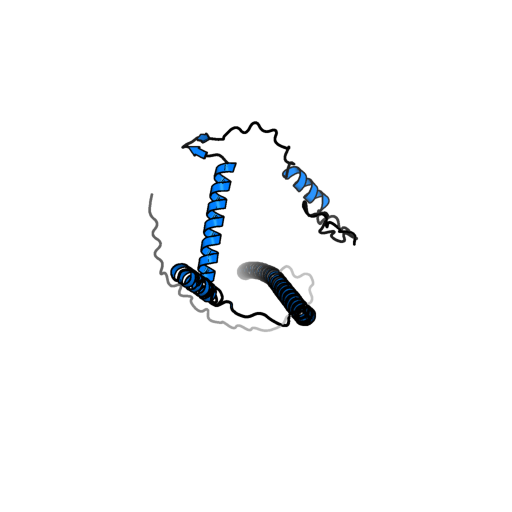21 ? -20.600 2.440 58.284 1.00 59.94 121 GLU A CA 1
ATOM 984 C C . GLU A 1 121 ? -22.059 1.991 58.503 1.00 59.94 121 GLU A C 1
ATOM 986 O O . GLU A 1 121 ? -22.784 2.674 59.216 1.00 59.94 121 GLU A O 1
ATOM 991 N N . ASN A 1 122 ? -22.492 0.866 57.919 1.00 56.69 122 ASN A N 1
ATOM 992 C CA . ASN A 1 122 ? -23.845 0.315 58.099 1.00 56.69 122 ASN A CA 1
ATOM 993 C C . ASN A 1 122 ? -23.914 -0.850 59.112 1.00 56.69 122 ASN A C 1
ATOM 995 O O . ASN A 1 122 ? -25.008 -1.340 59.353 1.00 56.69 122 ASN A O 1
ATOM 999 N N . ASP A 1 123 ? -22.791 -1.302 59.680 1.00 48.81 123 ASP A N 1
ATOM 1000 C CA . ASP A 1 123 ? -22.733 -2.382 60.693 1.00 48.81 123 ASP A CA 1
ATOM 1001 C C . ASP A 1 123 ? -22.795 -1.849 62.149 1.00 48.81 123 ASP A C 1
ATOM 1003 O O . ASP A 1 123 ? -22.509 -2.594 63.082 1.00 48.81 123 ASP A O 1
ATOM 1007 N N . ASP A 1 124 ? -23.149 -0.572 62.361 1.00 47.91 124 ASP A N 1
ATOM 1008 C CA . ASP A 1 124 ? -23.256 0.054 63.701 1.00 47.91 124 ASP A CA 1
ATOM 1009 C C . ASP A 1 124 ? -24.715 0.288 64.163 1.00 47.91 124 ASP A C 1
ATOM 1011 O O . ASP A 1 124 ? -24.936 0.892 65.208 1.00 47.91 124 ASP A O 1
ATOM 1015 N N . ASP A 1 125 ? -25.711 -0.212 63.420 1.00 47.06 125 ASP A N 1
ATOM 1016 C CA . ASP A 1 125 ? -27.131 -0.221 63.810 1.00 47.06 125 ASP A CA 1
ATOM 1017 C C . ASP A 1 125 ? -27.795 -1.523 63.311 1.00 47.06 125 ASP A C 1
ATOM 1019 O O . ASP A 1 125 ? -28.356 -1.538 62.221 1.00 47.06 125 ASP A O 1
ATOM 1023 N N . GLU A 1 126 ? -27.677 -2.620 64.073 1.00 41.31 126 GLU A N 1
ATOM 1024 C CA . GLU A 1 126 ? -28.704 -3.675 64.258 1.00 41.31 126 GLU A CA 1
ATOM 1025 C C . GLU A 1 126 ? -28.146 -4.812 65.147 1.00 41.31 126 GLU A C 1
ATOM 1027 O O . GLU A 1 126 ? -27.568 -5.802 64.698 1.00 41.31 126 GLU A O 1
ATOM 1032 N N . GLU A 1 127 ? -28.313 -4.626 66.460 1.00 47.78 127 GLU A N 1
ATOM 1033 C CA . GLU A 1 127 ? -28.483 -5.712 67.432 1.00 47.78 127 GLU A CA 1
ATOM 1034 C C . GLU A 1 127 ? -29.886 -6.327 67.206 1.00 47.78 127 GLU A C 1
ATOM 1036 O O . GLU A 1 127 ? -30.847 -5.575 67.060 1.00 47.78 127 GLU A O 1
ATOM 1041 N N . ASP A 1 128 ? -29.980 -7.665 67.222 1.00 41.62 128 ASP A N 1
ATOM 1042 C CA . ASP A 1 128 ? -31.189 -8.520 67.143 1.00 41.62 128 ASP A CA 1
ATOM 1043 C C . ASP A 1 128 ? -31.948 -8.629 65.796 1.00 41.62 128 ASP A C 1
ATOM 1045 O O . ASP A 1 128 ? -32.710 -7.750 65.418 1.00 41.62 128 ASP A O 1
ATOM 1049 N N . GLU A 1 129 ? -31.865 -9.794 65.132 1.00 41.25 129 GLU A N 1
ATOM 1050 C CA . GLU A 1 129 ? -32.985 -10.760 65.062 1.00 41.25 129 GLU A CA 1
ATOM 1051 C C . GLU A 1 129 ? -32.609 -12.054 64.301 1.00 41.25 129 GLU A C 1
ATOM 1053 O O . GLU A 1 129 ? -31.795 -12.089 63.379 1.00 41.25 129 GLU A O 1
ATOM 1058 N N . GLU A 1 130 ? -33.189 -13.154 64.778 1.00 46.59 130 GLU A N 1
ATOM 1059 C CA . GLU A 1 130 ? -33.012 -14.534 64.337 1.00 46.59 130 GLU A CA 1
ATOM 1060 C C . GLU A 1 130 ? -33.559 -14.840 62.928 1.00 46.59 130 GLU A C 1
ATOM 1062 O O . GLU A 1 130 ? -34.473 -14.193 62.431 1.00 46.59 130 GLU A O 1
ATOM 1067 N N . ALA A 1 131 ? -33.086 -15.974 62.394 1.00 46.44 131 ALA A N 1
ATOM 1068 C CA . ALA A 1 131 ? -33.765 -16.853 61.436 1.00 46.44 131 ALA A CA 1
ATOM 1069 C C . ALA A 1 131 ? -33.989 -16.339 60.001 1.00 46.44 131 ALA A C 1
ATOM 1071 O O . ALA A 1 131 ? -34.961 -15.662 59.693 1.00 46.44 131 ALA A O 1
ATOM 1072 N N . ASP A 1 132 ? -33.186 -16.869 59.071 1.00 39.12 132 ASP A N 1
ATOM 1073 C CA . ASP A 1 132 ? -33.613 -17.008 57.674 1.00 39.12 132 ASP A CA 1
ATOM 1074 C C . ASP A 1 132 ? -33.253 -18.410 57.143 1.00 39.12 132 ASP A C 1
ATOM 1076 O O . ASP A 1 132 ? -32.389 -18.618 56.287 1.00 39.12 132 ASP A O 1
ATOM 1080 N N . GLU A 1 133 ? -33.912 -19.427 57.713 1.00 43.25 133 GLU A N 1
ATOM 1081 C CA . GLU A 1 133 ? -34.055 -20.758 57.107 1.00 43.25 133 GLU A CA 1
ATOM 1082 C C . GLU A 1 133 ? -35.026 -20.661 55.916 1.00 43.25 133 GLU A C 1
ATOM 1084 O O . GLU A 1 133 ? -36.157 -21.137 55.963 1.00 43.25 133 GLU A O 1
ATOM 1089 N N . GLY A 1 134 ? -34.611 -19.980 54.849 1.00 43.66 134 GLY A N 1
ATOM 1090 C CA . GLY A 1 134 ? -35.536 -19.623 53.772 1.00 43.66 134 GLY A CA 1
ATOM 1091 C C . GLY A 1 134 ?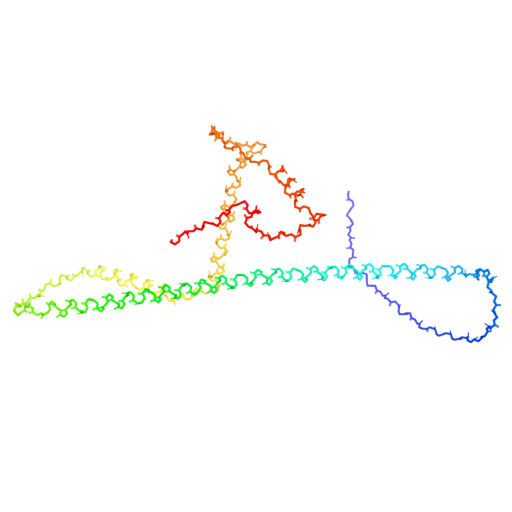 -34.894 -19.263 52.443 1.00 43.66 134 GLY A C 1
ATOM 1092 O O . GLY A 1 134 ? -35.576 -18.722 51.578 1.00 43.66 134 GLY A O 1
ATOM 1093 N N . ALA A 1 135 ? -33.609 -19.567 52.233 1.00 47.69 135 ALA A N 1
ATOM 1094 C CA . ALA A 1 135 ? -33.001 -19.422 50.915 1.00 47.69 135 ALA A CA 1
ATOM 1095 C C . ALA A 1 135 ? -33.693 -20.384 49.935 1.00 47.69 135 ALA A C 1
ATOM 1097 O O . ALA A 1 135 ? -33.373 -21.574 49.889 1.00 47.69 135 ALA A O 1
ATOM 1098 N N . GLU A 1 136 ? -34.657 -19.861 49.175 1.00 58.16 136 GLU A N 1
ATOM 1099 C CA . GLU A 1 136 ? -35.261 -20.483 48.001 1.00 58.16 136 GLU A CA 1
ATOM 1100 C C . GLU A 1 136 ? -34.138 -20.938 47.059 1.00 58.16 136 GLU A C 1
ATOM 1102 O O . GLU A 1 136 ? -33.630 -20.188 46.222 1.00 58.16 136 GLU A O 1
ATOM 1107 N N . LEU A 1 137 ? -33.692 -22.180 47.249 1.00 59.44 137 LEU A N 1
ATOM 1108 C CA . LEU A 1 137 ? -32.745 -22.850 46.377 1.00 59.44 137 LEU A CA 1
ATOM 1109 C C . LEU A 1 137 ? -33.339 -22.819 44.972 1.00 59.44 137 LEU A C 1
ATOM 1111 O O . LEU A 1 137 ? -34.377 -23.431 44.710 1.00 59.44 137 LEU A O 1
ATOM 1115 N N . LEU A 1 138 ? -32.686 -22.070 44.080 1.00 64.38 138 LEU A N 1
ATOM 1116 C CA . LEU A 1 138 ? -33.019 -22.047 42.661 1.00 64.38 138 LEU A CA 1
ATOM 1117 C C . LEU A 1 138 ? -33.176 -23.495 42.166 1.00 64.38 138 LEU A C 1
ATOM 1119 O O . LEU A 1 138 ? -32.357 -24.342 42.539 1.00 64.38 138 LEU A O 1
ATOM 1123 N N . PRO A 1 139 ? -34.191 -23.797 41.333 1.00 77.00 139 PRO A N 1
ATOM 1124 C CA . PRO A 1 139 ? -34.378 -25.129 40.773 1.00 77.00 139 PRO A CA 1
ATOM 1125 C C . PRO A 1 139 ? -33.053 -25.675 40.239 1.00 77.00 139 PRO A C 1
ATOM 1127 O O . PRO A 1 139 ? -32.353 -24.976 39.505 1.00 77.00 139 PRO A O 1
ATOM 1130 N N . ASN A 1 140 ? -32.709 -26.913 40.603 1.00 73.38 140 ASN A N 1
ATOM 1131 C CA . ASN A 1 140 ? -31.423 -27.533 40.257 1.00 73.38 140 ASN A CA 1
ATOM 1132 C C . ASN A 1 140 ? -31.103 -27.469 38.747 1.00 73.38 140 ASN A C 1
ATOM 1134 O O . ASN A 1 140 ? -29.933 -27.426 38.372 1.00 73.38 140 ASN A O 1
ATOM 1138 N N . ASP A 1 141 ? -32.129 -27.385 37.896 1.00 69.69 141 ASP A N 1
ATOM 1139 C CA . ASP A 1 141 ? -32.007 -27.212 36.444 1.00 69.69 141 ASP A CA 1
ATOM 1140 C C . ASP A 1 141 ? -31.382 -25.861 36.040 1.00 69.69 141 ASP A C 1
ATOM 1142 O O . ASP A 1 141 ? -30.570 -25.809 35.116 1.00 69.69 141 ASP A O 1
ATOM 1146 N N . LEU A 1 142 ? -31.692 -24.769 36.750 1.00 69.00 142 LEU A N 1
ATOM 1147 C CA . LEU A 1 142 ? -31.106 -23.442 36.505 1.00 69.00 142 LEU A CA 1
ATOM 1148 C C . LEU A 1 142 ? -29.666 -23.354 37.021 1.00 69.00 142 LEU A C 1
ATOM 1150 O O . LEU A 1 142 ? -28.819 -22.722 36.391 1.00 69.00 142 LEU A O 1
ATOM 1154 N N . LEU A 1 143 ? -29.371 -24.034 38.133 1.00 71.44 143 LEU A N 1
ATOM 1155 C CA . LEU A 1 143 ? -28.007 -24.167 38.651 1.00 71.44 143 LEU A CA 1
ATOM 1156 C C . LEU A 1 143 ? -27.117 -24.972 37.694 1.00 71.44 143 LEU A C 1
ATOM 1158 O O . LEU A 1 143 ? -25.976 -24.584 37.450 1.00 71.44 143 LEU A O 1
ATOM 1162 N N . GLN A 1 144 ? -27.635 -26.050 37.100 1.00 75.50 144 GLN A N 1
ATOM 1163 C CA . GLN A 1 144 ? -26.905 -26.805 36.078 1.00 75.50 144 GLN A CA 1
ATOM 1164 C C . GLN A 1 144 ? -26.678 -25.989 34.801 1.00 75.50 144 GLN A C 1
ATOM 1166 O O . GLN A 1 144 ? -25.590 -26.063 34.231 1.00 75.50 144 GLN A O 1
ATOM 1171 N N . GLN A 1 145 ? -27.652 -25.178 34.376 1.00 74.62 145 GLN A N 1
ATOM 1172 C CA . GLN A 1 145 ? -27.484 -24.276 33.232 1.00 74.62 145 GLN A CA 1
ATOM 1173 C C . GLN A 1 145 ? -26.404 -23.218 33.476 1.00 74.62 145 GLN A C 1
ATOM 1175 O O . GLN A 1 145 ? -25.547 -23.028 32.617 1.00 74.62 145 GLN A O 1
ATOM 1180 N N . ALA A 1 146 ? -26.390 -22.595 34.657 1.00 73.69 146 ALA A N 1
ATOM 1181 C CA . ALA A 1 146 ? -25.370 -21.613 35.018 1.00 73.69 146 ALA A CA 1
ATOM 1182 C C . ALA A 1 146 ? -23.962 -22.230 35.082 1.00 73.69 146 ALA A C 1
ATOM 1184 O O . ALA A 1 146 ? -23.005 -21.627 34.604 1.00 73.69 146 ALA A O 1
ATOM 1185 N N . LEU A 1 147 ? -23.832 -23.456 35.606 1.00 78.62 147 LEU A N 1
ATOM 1186 C CA . LEU A 1 147 ? -22.551 -24.170 35.643 1.00 78.62 147 LEU A CA 1
ATOM 1187 C C . LEU A 1 147 ? -22.055 -24.572 34.245 1.00 78.62 147 LEU A C 1
ATOM 1189 O O . LEU A 1 147 ? -20.851 -24.544 33.996 1.00 78.62 147 LEU A O 1
ATOM 1193 N N . LEU A 1 148 ? -22.959 -24.937 33.330 1.00 78.75 148 LEU A N 1
ATOM 1194 C CA . LEU A 1 148 ? -22.612 -25.239 31.937 1.00 78.75 148 LEU A CA 1
ATOM 1195 C C . LEU A 1 148 ? -22.185 -23.976 31.176 1.00 78.75 148 LEU A C 1
ATOM 1197 O O . LEU A 1 148 ? -21.171 -24.000 30.481 1.00 78.75 148 LEU A O 1
ATOM 1201 N N . GLU A 1 149 ? -22.905 -22.867 31.350 1.00 75.12 149 GLU A N 1
ATOM 1202 C CA . GLU A 1 149 ? -22.576 -21.579 30.730 1.00 75.12 149 GLU A CA 1
ATOM 1203 C C . GLU A 1 149 ? -21.237 -21.028 31.255 1.00 75.12 149 GLU A C 1
ATOM 1205 O O . GLU A 1 149 ? -20.390 -20.591 30.473 1.00 75.12 149 GLU A O 1
ATOM 1210 N N . GLU A 1 150 ? -20.968 -21.149 32.559 1.00 69.50 150 GLU A N 1
ATOM 1211 C CA . GLU A 1 150 ? 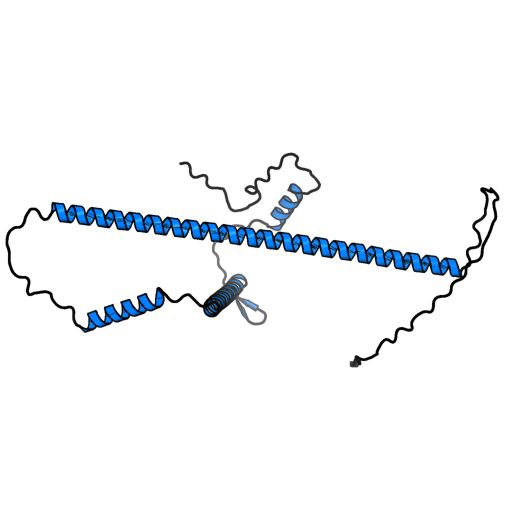-19.690 -20.748 33.155 1.00 69.50 150 GLU A CA 1
ATOM 1212 C C . GLU A 1 150 ? -18.522 -21.620 32.654 1.00 69.50 150 GLU A C 1
ATOM 1214 O O . GLU A 1 150 ? -17.457 -21.091 32.326 1.00 69.50 150 GLU A O 1
ATOM 1219 N N . GLN A 1 151 ? -18.724 -22.933 32.479 1.00 65.31 151 GLN A N 1
ATOM 1220 C CA . GLN A 1 151 ? -17.712 -23.826 31.895 1.00 65.31 151 GLN A CA 1
ATOM 1221 C C . GLN A 1 151 ? -17.430 -23.532 30.414 1.00 65.31 151 GLN A C 1
ATOM 1223 O O . GLN A 1 151 ? -16.269 -23.571 29.993 1.00 65.31 151 GLN A O 1
ATOM 1228 N N . GLU A 1 152 ? -18.448 -23.210 29.614 1.00 64.56 152 GLU A N 1
ATOM 1229 C CA . GLU A 1 152 ? -18.271 -22.810 28.212 1.00 64.56 152 GLU A CA 1
ATOM 1230 C C . GLU A 1 152 ? -17.547 -21.463 28.094 1.00 64.56 152 GLU A C 1
ATOM 1232 O O . GLU A 1 152 ? -16.651 -21.285 27.255 1.00 64.56 152 GLU A O 1
ATOM 1237 N N . GLU A 1 153 ? -17.870 -20.518 28.974 1.00 61.44 153 GLU A N 1
ATOM 1238 C CA . GLU A 1 153 ? -17.177 -19.244 29.048 1.00 61.44 153 GLU A CA 1
ATOM 1239 C C . GLU A 1 153 ? -15.719 -19.395 29.507 1.00 61.44 153 GLU A C 1
ATOM 1241 O O . GLU A 1 153 ? -14.828 -18.743 28.954 1.00 61.44 153 GLU A O 1
ATOM 1246 N N . GLU A 1 154 ? -15.430 -20.253 30.486 1.00 60.97 154 GLU A N 1
ATOM 1247 C CA . GLU A 1 154 ? -14.065 -20.525 30.947 1.00 60.97 154 GLU A CA 1
ATOM 1248 C C . GLU A 1 154 ? -13.228 -21.279 29.907 1.00 60.97 154 GLU A C 1
ATOM 1250 O O . GLU A 1 154 ? -12.053 -20.942 29.699 1.00 60.97 154 GLU A O 1
ATOM 1255 N N . ALA A 1 155 ? -13.833 -22.224 29.181 1.00 58.81 155 ALA A N 1
ATOM 1256 C CA . ALA A 1 155 ? -13.189 -22.930 28.076 1.00 58.81 155 ALA A CA 1
ATOM 1257 C C . ALA A 1 155 ? -12.809 -21.983 26.922 1.00 58.81 155 ALA A C 1
ATOM 1259 O O . ALA A 1 155 ? -11.782 -22.191 26.265 1.00 58.81 155 ALA A O 1
ATOM 1260 N N . ASN A 1 156 ? -13.580 -20.913 26.713 1.00 58.78 156 ASN A N 1
ATOM 1261 C CA . ASN A 1 156 ? -13.310 -19.891 25.700 1.00 58.78 156 ASN A CA 1
ATOM 1262 C C . ASN A 1 156 ? -12.369 -18.773 26.182 1.00 58.78 156 ASN A C 1
ATOM 1264 O O . ASN A 1 156 ? -11.685 -18.149 25.369 1.00 58.78 156 ASN A O 1
ATOM 1268 N N . LYS A 1 157 ? -12.253 -18.538 27.494 1.00 61.44 157 LYS A N 1
ATOM 1269 C CA . LYS A 1 157 ? -11.369 -17.500 28.059 1.00 61.44 157 LYS A CA 1
ATOM 1270 C C . LYS A 1 157 ? -9.878 -17.888 28.062 1.00 61.44 157 LYS A C 1
ATOM 1272 O O . LYS A 1 157 ? -9.042 -17.019 28.321 1.00 61.44 157 LYS A O 1
ATOM 1277 N N . ARG A 1 158 ? -9.506 -19.149 27.772 1.00 58.06 158 ARG A N 1
ATOM 1278 C CA . ARG A 1 158 ? -8.104 -19.635 27.864 1.00 58.06 158 ARG A CA 1
ATOM 1279 C C . ARG A 1 158 ? -7.593 -20.531 26.728 1.00 58.06 158 ARG A C 1
ATOM 1281 O O . ARG A 1 158 ? -6.514 -21.104 26.867 1.00 58.06 158 ARG A O 1
ATOM 1288 N N . LYS A 1 159 ? -8.273 -20.636 25.586 1.00 61.00 159 LYS A N 1
ATOM 1289 C CA . LYS A 1 159 ? -7.662 -21.261 24.401 1.00 61.00 159 LYS A CA 1
ATOM 1290 C C . LYS A 1 159 ? -6.948 -20.190 23.587 1.00 61.00 159 LYS A C 1
ATOM 1292 O O . LYS A 1 159 ? -7.571 -19.341 22.956 1.00 61.00 159 LYS A O 1
ATOM 1297 N N . HIS A 1 160 ? -5.617 -20.191 23.640 1.00 61.69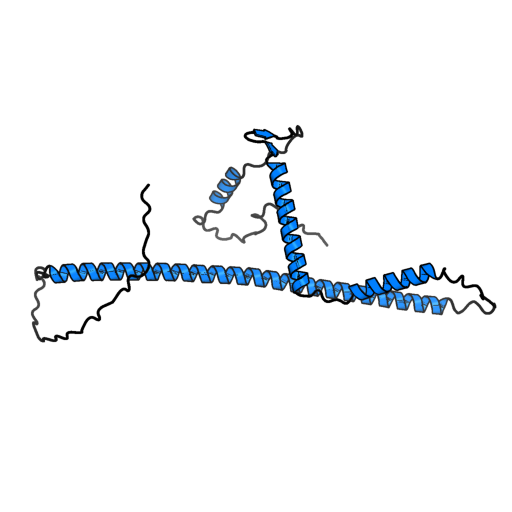 160 HIS A N 1
ATOM 1298 C CA . HIS A 1 160 ? -4.827 -19.467 22.653 1.00 61.69 160 HIS A CA 1
ATOM 1299 C C . HIS A 1 160 ? -5.201 -20.017 21.276 1.00 61.69 160 HIS A C 1
ATOM 1301 O O . HIS A 1 160 ? -4.938 -21.186 21.011 1.00 61.69 160 HIS A O 1
ATOM 1307 N N . VAL A 1 161 ? -5.829 -19.184 20.439 1.00 69.12 161 VAL A N 1
ATOM 1308 C CA . VAL A 1 161 ? -6.099 -19.499 19.031 1.00 69.12 161 VAL A CA 1
ATOM 1309 C C . VAL A 1 161 ? -4.795 -19.997 18.421 1.00 69.12 161 VAL A C 1
ATOM 1311 O O . VAL A 1 161 ? -3.789 -19.276 18.418 1.00 69.12 161 VAL A O 1
ATOM 1314 N N . THR A 1 162 ? -4.794 -21.248 17.977 1.00 66.44 162 THR A N 1
ATOM 1315 C CA . THR A 1 162 ? -3.620 -21.842 17.340 1.00 66.44 162 THR A CA 1
ATOM 1316 C C . THR A 1 162 ? -3.340 -21.116 16.024 1.00 66.44 162 THR A C 1
ATOM 1318 O O . THR A 1 162 ? -4.222 -20.489 15.432 1.00 66.44 162 THR A O 1
ATOM 1321 N N . THR A 1 163 ? -2.095 -21.141 15.550 1.00 71.19 163 THR A N 1
ATOM 1322 C CA . THR A 1 163 ? -1.719 -20.453 14.302 1.00 71.19 163 THR A CA 1
ATOM 1323 C C . THR A 1 163 ? -2.556 -20.923 13.110 1.00 71.19 163 THR A C 1
ATOM 1325 O O . THR A 1 163 ? -2.915 -20.110 12.265 1.00 71.19 163 THR A O 1
ATOM 1328 N N . GLU A 1 164 ? -2.956 -22.195 13.100 1.00 73.94 164 GLU A N 1
ATOM 1329 C CA . GLU A 1 164 ? -3.819 -22.784 12.072 1.00 73.94 164 GLU A CA 1
ATOM 1330 C C . GLU A 1 164 ? -5.262 -22.255 12.130 1.00 73.94 164 GLU A C 1
ATOM 1332 O O . GLU A 1 164 ? -5.866 -21.965 11.097 1.00 73.94 164 GLU A O 1
ATOM 1337 N N . GLU A 1 165 ? -5.821 -22.057 13.327 1.00 75.62 165 GLU A N 1
ATOM 1338 C CA . GLU A 1 165 ? -7.147 -21.446 13.501 1.00 75.62 165 GLU A CA 1
ATOM 1339 C C . GLU A 1 165 ? -7.145 -19.958 13.127 1.00 75.62 165 GLU A C 1
ATOM 1341 O O . GLU A 1 165 ? -8.119 -19.451 12.567 1.00 75.62 165 GLU A O 1
ATOM 1346 N N . PHE A 1 166 ? -6.035 -19.254 13.371 1.00 71.75 166 PHE A N 1
ATOM 1347 C CA . PHE A 1 166 ? -5.877 -17.860 12.960 1.00 71.75 166 PHE A CA 1
ATOM 1348 C C . PHE A 1 166 ? -5.780 -17.718 11.433 1.00 71.75 166 PHE A C 1
ATOM 1350 O O . PHE A 1 166 ? -6.379 -16.807 10.857 1.00 71.75 166 PHE A O 1
ATOM 1357 N N . GLU A 1 167 ? -5.073 -18.631 10.763 1.00 78.12 167 GLU A N 1
ATOM 1358 C CA . GLU A 1 167 ? -5.015 -18.689 9.299 1.00 78.12 167 GLU A CA 1
ATOM 1359 C C . GLU A 1 167 ? -6.372 -19.043 8.684 1.00 78.12 167 GLU A C 1
ATOM 1361 O O . GLU A 1 167 ? -6.768 -18.415 7.700 1.00 78.12 167 GLU A O 1
ATOM 1366 N N . ARG A 1 168 ? -7.137 -19.957 9.297 1.00 79.38 168 ARG A N 1
ATOM 1367 C CA . ARG A 1 168 ? -8.518 -20.246 8.874 1.00 79.38 168 ARG A CA 1
ATOM 1368 C C . ARG A 1 168 ? -9.428 -19.029 9.004 1.00 79.38 168 ARG A C 1
ATOM 1370 O O . ARG A 1 168 ? -10.126 -18.711 8.046 1.00 79.38 168 ARG A O 1
ATOM 1377 N N . MET A 1 169 ? -9.366 -18.299 10.121 1.00 75.38 169 MET A N 1
ATOM 1378 C CA . MET A 1 169 ? -10.151 -17.070 10.300 1.00 75.38 169 MET A CA 1
ATOM 1379 C C . MET A 1 169 ? -9.791 -15.989 9.272 1.00 75.38 169 MET A C 1
ATOM 1381 O O . MET A 1 169 ? -10.672 -15.296 8.764 1.00 75.38 169 MET A O 1
ATOM 1385 N N . LEU A 1 170 ? -8.505 -15.837 8.941 1.00 78.94 170 LEU A N 1
ATOM 1386 C CA . LEU A 1 170 ? -8.072 -14.892 7.911 1.00 78.94 170 LEU A CA 1
ATOM 1387 C C . LEU A 1 170 ? -8.527 -15.317 6.513 1.00 78.94 170 LEU A C 1
ATOM 1389 O O . LEU A 1 170 ? -8.992 -14.473 5.747 1.00 78.94 170 LEU A O 1
ATOM 1393 N N . ALA A 1 171 ? -8.428 -16.606 6.188 1.00 79.81 171 ALA A N 1
ATOM 1394 C CA . ALA A 1 171 ? -8.890 -17.141 4.913 1.00 79.81 171 ALA A CA 1
ATOM 1395 C C . ALA A 1 171 ? -10.413 -16.994 4.753 1.00 79.81 171 ALA A C 1
ATOM 1397 O O . ALA A 1 171 ? -10.887 -16.633 3.675 1.00 79.81 171 ALA A O 1
ATOM 1398 N N . GLU A 1 172 ? -11.174 -17.205 5.828 1.00 81.62 172 GLU A N 1
ATOM 1399 C CA . GLU A 1 172 ? -12.626 -17.027 5.856 1.00 81.62 172 GLU A CA 1
ATOM 1400 C C . GLU A 1 172 ? -13.023 -15.552 5.696 1.00 81.62 172 GLU A C 1
ATOM 1402 O O . GLU A 1 172 ? -13.868 -15.231 4.859 1.00 81.62 172 GLU A O 1
ATOM 1407 N N . GLN A 1 173 ? -12.345 -14.630 6.389 1.00 75.69 173 GLN A N 1
ATOM 1408 C CA . GLN A 1 173 ? -12.566 -13.190 6.211 1.00 75.69 173 GLN A CA 1
ATOM 1409 C C . GLN A 1 173 ? -12.203 -12.710 4.801 1.00 75.69 173 GLN A C 1
ATOM 1411 O O . GLN A 1 173 ? -12.931 -11.909 4.212 1.00 75.69 173 GLN A O 1
ATOM 1416 N N . GLU A 1 174 ? -11.107 -13.207 4.222 1.00 77.06 174 GLU A N 1
ATOM 1417 C CA . GLU A 1 174 ? -10.711 -12.849 2.860 1.00 77.06 174 GLU A CA 1
ATOM 1418 C C . GLU A 1 174 ? -11.699 -13.408 1.821 1.00 77.06 174 GLU A C 1
ATOM 1420 O O . GLU A 1 174 ? -12.025 -12.733 0.837 1.00 77.06 174 GLU A O 1
ATOM 1425 N N . ALA A 1 175 ? -12.217 -14.621 2.036 1.00 75.38 175 ALA A N 1
ATOM 1426 C CA . ALA A 1 175 ? -13.266 -15.202 1.205 1.00 75.38 175 ALA A CA 1
ATOM 1427 C C . ALA A 1 175 ? -14.567 -14.389 1.302 1.00 75.38 175 ALA A C 1
ATOM 1429 O O . ALA A 1 175 ? -15.148 -14.037 0.269 1.00 75.38 175 ALA A O 1
ATOM 1430 N N . GLU A 1 176 ? -14.973 -14.000 2.511 1.00 76.50 176 GLU A N 1
ATOM 1431 C CA . GLU A 1 176 ? -16.171 -13.194 2.734 1.00 76.50 176 GLU A CA 1
ATOM 1432 C C . GLU A 1 176 ? -16.036 -11.786 2.124 1.00 76.50 176 GLU A C 1
ATOM 1434 O O . GLU A 1 176 ? -16.961 -11.290 1.470 1.00 76.50 176 GLU A O 1
ATOM 1439 N N . GLU A 1 177 ? -14.872 -11.140 2.240 1.00 72.69 177 GLU A N 1
ATOM 1440 C CA . GLU A 1 177 ? -14.611 -9.857 1.581 1.00 72.69 177 GLU A CA 1
ATOM 1441 C C . GLU A 1 177 ? -14.622 -9.980 0.055 1.00 72.69 177 GLU A C 1
ATOM 1443 O O . GLU A 1 177 ? -15.199 -9.124 -0.627 1.00 72.69 177 GLU A O 1
ATOM 1448 N N . LYS A 1 178 ? -14.046 -11.053 -0.502 1.00 74.25 178 LYS A N 1
ATOM 1449 C CA . LYS A 1 178 ? -14.092 -11.328 -1.945 1.00 74.25 178 LYS A CA 1
ATOM 1450 C C . LYS A 1 178 ? -15.527 -11.549 -2.419 1.00 74.25 178 LYS A C 1
ATOM 1452 O O . LYS A 1 178 ? -15.899 -11.026 -3.474 1.00 74.25 178 LYS A O 1
ATOM 1457 N N . GLU A 1 179 ? -16.357 -12.256 -1.658 1.00 69.88 179 GLU A N 1
ATOM 1458 C CA . GLU A 1 179 ? -17.776 -12.423 -1.977 1.00 69.88 179 GLU A CA 1
ATOM 1459 C C . GLU A 1 179 ? -18.559 -11.113 -1.887 1.00 69.88 179 GLU A C 1
ATOM 1461 O O . GLU A 1 179 ? -19.303 -10.766 -2.811 1.00 69.88 179 GLU A O 1
ATOM 1466 N N . ARG A 1 180 ? -18.366 -10.337 -0.816 1.00 70.62 180 ARG A N 1
ATOM 1467 C CA . ARG A 1 180 ? -18.985 -9.014 -0.657 1.00 70.62 180 ARG A CA 1
ATOM 1468 C C . ARG A 1 180 ? -18.555 -8.072 -1.782 1.00 70.62 180 ARG A C 1
ATOM 1470 O O . ARG A 1 180 ? -19.383 -7.326 -2.310 1.00 70.62 180 ARG A O 1
ATOM 1477 N N . ALA A 1 181 ? -17.295 -8.132 -2.212 1.00 71.19 181 ALA A N 1
ATOM 1478 C CA . ALA A 1 181 ? -16.788 -7.359 -3.341 1.00 71.19 181 ALA A CA 1
ATOM 1479 C C . ALA A 1 181 ? -17.425 -7.786 -4.674 1.00 71.19 181 ALA A C 1
ATOM 1481 O O . ALA A 1 181 ? -17.806 -6.917 -5.462 1.00 71.19 181 ALA A O 1
ATOM 1482 N N . LYS A 1 182 ? -17.600 -9.092 -4.924 1.00 72.81 182 LYS A N 1
ATOM 1483 C CA . LYS A 1 182 ? -18.322 -9.605 -6.104 1.00 72.81 182 LYS A CA 1
ATOM 1484 C C . LYS A 1 182 ? -19.779 -9.125 -6.111 1.00 72.81 182 LYS A C 1
ATOM 1486 O O . LYS A 1 182 ? -20.215 -8.547 -7.105 1.00 72.81 182 LYS A O 1
ATOM 1491 N N . LYS A 1 183 ? -20.493 -9.242 -4.983 1.00 70.38 183 LYS A N 1
ATOM 1492 C CA . LYS A 1 183 ? -21.885 -8.770 -4.828 1.00 70.38 183 LYS A CA 1
ATOM 1493 C C . LYS A 1 183 ? -22.010 -7.255 -5.071 1.00 70.38 183 LYS A C 1
ATOM 1495 O O . LYS A 1 183 ? -22.912 -6.823 -5.783 1.00 70.38 183 LYS A O 1
ATOM 1500 N N . ARG A 1 184 ? -21.066 -6.440 -4.574 1.00 65.94 184 ARG A N 1
ATOM 1501 C CA . ARG A 1 184 ? -21.022 -4.977 -4.814 1.00 65.94 184 ARG A CA 1
ATOM 1502 C C . ARG A 1 184 ? -20.730 -4.588 -6.270 1.00 65.94 184 ARG A C 1
ATOM 1504 O O . ARG A 1 184 ? -21.193 -3.540 -6.713 1.00 65.94 184 ARG A O 1
ATOM 1511 N N . LYS A 1 185 ? -19.951 -5.382 -7.013 1.00 68.25 185 LYS A N 1
ATOM 1512 C CA . LYS A 1 185 ? -19.684 -5.131 -8.443 1.00 68.25 185 LYS A CA 1
ATOM 1513 C C . LYS A 1 185 ? -20.941 -5.367 -9.287 1.00 68.25 185 LYS A C 1
ATOM 1515 O O . LYS A 1 185 ? -21.317 -4.498 -10.066 1.00 68.25 185 LYS A O 1
ATOM 1520 N N . VAL A 1 186 ? -21.647 -6.474 -9.043 1.00 64.38 186 VAL A N 1
ATOM 1521 C CA . VAL A 1 186 ? -22.885 -6.827 -9.766 1.00 64.38 186 VAL A CA 1
ATOM 1522 C C . VAL A 1 186 ? -23.987 -5.778 -9.567 1.00 64.38 186 VAL A C 1
ATOM 1524 O O . VAL A 1 186 ? -24.673 -5.410 -10.516 1.00 64.38 186 VAL A O 1
ATOM 1527 N N . THR A 1 187 ? -24.139 -5.218 -8.362 1.00 64.56 187 THR A N 1
ATOM 1528 C CA . THR A 1 187 ? -25.169 -4.190 -8.110 1.00 64.56 187 THR A CA 1
ATOM 1529 C C . THR A 1 187 ? -24.863 -2.840 -8.760 1.00 64.56 187 THR A C 1
ATOM 1531 O O . THR A 1 187 ? -25.785 -2.084 -9.063 1.00 64.56 187 THR A O 1
ATOM 1534 N N . LYS A 1 188 ? -23.585 -2.521 -8.990 1.00 71.06 188 LYS A N 1
ATOM 1535 C CA . LYS A 1 188 ? -23.166 -1.261 -9.617 1.00 71.06 188 LYS A CA 1
ATOM 1536 C C . LYS A 1 188 ? -23.318 -1.291 -11.138 1.00 71.06 188 LYS A C 1
ATOM 1538 O O . LYS A 1 188 ? -23.745 -0.292 -11.721 1.00 71.06 188 LYS A O 1
ATOM 1543 N N . ASP A 1 189 ? -22.970 -2.416 -11.753 1.00 73.62 189 ASP A N 1
ATOM 1544 C CA . ASP A 1 189 ? -22.922 -2.551 -13.210 1.00 73.62 189 ASP A CA 1
ATOM 1545 C C . ASP A 1 189 ? -24.227 -3.113 -13.800 1.00 73.62 189 ASP A C 1
ATOM 1547 O O . ASP A 1 189 ? -24.454 -2.991 -15.003 1.00 73.62 189 ASP A O 1
ATOM 1551 N N . GLY A 1 190 ? -25.150 -3.577 -12.950 1.00 77.56 190 GLY A N 1
ATOM 1552 C CA . GLY A 1 190 ? -26.416 -4.187 -13.352 1.00 77.56 190 GLY A CA 1
ATOM 1553 C C . GLY A 1 190 ? -26.282 -5.700 -13.516 1.00 77.56 190 GLY A C 1
ATOM 1554 O O . GLY A 1 190 ? -25.181 -6.246 -13.578 1.00 77.56 190 GLY A O 1
ATOM 1555 N N . ARG A 1 191 ? -27.418 -6.398 -13.571 1.00 82.88 191 ARG A N 1
ATOM 1556 C CA . ARG A 1 191 ? -27.434 -7.848 -13.791 1.00 82.88 191 ARG A CA 1
ATOM 1557 C C . ARG A 1 191 ? -27.339 -8.110 -15.292 1.00 82.88 191 ARG A C 1
ATOM 1559 O O . ARG A 1 191 ? -28.221 -7.681 -16.032 1.00 82.88 191 ARG A O 1
ATOM 1566 N N . SER A 1 192 ? -26.298 -8.802 -15.745 1.00 87.44 192 SER A N 1
ATOM 1567 C CA . SER A 1 192 ? -26.232 -9.292 -17.124 1.00 87.44 192 SER A CA 1
ATOM 1568 C C . SER A 1 192 ? -27.168 -10.490 -17.306 1.00 87.44 192 SER A C 1
ATOM 1570 O O . SER A 1 192 ? -27.249 -11.373 -16.450 1.00 87.44 192 SER A O 1
ATOM 1572 N N . VAL A 1 193 ? -27.909 -10.496 -18.409 1.00 86.69 193 VAL A N 1
ATOM 1573 C CA . VAL A 1 193 ? -28.810 -11.570 -18.834 1.00 86.69 193 VAL A CA 1
ATOM 1574 C C . VAL A 1 193 ? -28.544 -11.795 -20.323 1.00 86.69 193 VAL A C 1
ATOM 1576 O O . VAL A 1 193 ? -29.049 -11.059 -21.169 1.00 86.69 193 VAL A O 1
ATOM 1579 N N . GLY A 1 194 ? -27.688 -12.774 -20.633 1.00 88.88 194 GLY A N 1
ATOM 1580 C CA . GLY A 1 194 ? -27.200 -13.003 -21.997 1.00 88.88 194 GLY A CA 1
ATOM 1581 C C . GLY A 1 194 ? -26.420 -11.798 -22.531 1.00 88.88 194 GLY A C 1
ATOM 1582 O O . GLY A 1 194 ? -25.479 -11.333 -21.890 1.00 88.88 194 GLY A O 1
ATOM 1583 N N . GLU A 1 195 ? -26.842 -11.281 -23.684 1.00 91.06 195 GLU A N 1
ATOM 1584 C CA . GLU A 1 195 ? -26.248 -10.110 -24.349 1.00 91.06 195 GLU A CA 1
ATOM 1585 C C . GLU A 1 195 ? -26.665 -8.771 -23.716 1.00 91.06 195 GLU A C 1
ATOM 1587 O O . GLU A 1 195 ? -26.038 -7.736 -23.949 1.00 91.06 195 GLU A O 1
ATOM 1592 N N . TYR A 1 196 ? -27.711 -8.770 -22.886 1.00 90.06 196 TYR A N 1
ATOM 1593 C CA . TYR A 1 196 ? -28.294 -7.554 -22.328 1.00 90.06 196 TYR A CA 1
ATOM 1594 C C . TYR A 1 196 ? -27.870 -7.331 -20.874 1.00 90.06 196 TYR A C 1
ATOM 1596 O O . TYR A 1 196 ? -27.659 -8.266 -20.104 1.00 90.06 196 TYR A O 1
ATOM 1604 N N . THR A 1 197 ? -27.778 -6.064 -20.455 1.00 89.06 197 THR A N 1
ATOM 1605 C CA . THR A 1 197 ? -27.551 -5.692 -19.047 1.00 89.06 197 THR A CA 1
ATOM 1606 C C . THR A 1 197 ? -28.781 -4.995 -18.480 1.00 89.06 197 THR A C 1
ATOM 1608 O O . THR A 1 197 ? -29.127 -3.889 -18.894 1.00 89.06 197 THR A O 1
ATOM 1611 N N . VAL A 1 198 ? -29.423 -5.623 -17.498 1.00 87.25 198 VAL A N 1
ATOM 1612 C CA . VAL A 1 198 ? -30.603 -5.092 -16.814 1.00 87.25 198 VAL A CA 1
ATOM 1613 C C . VAL A 1 198 ? -30.155 -4.195 -15.660 1.00 87.25 198 VAL A C 1
ATOM 1615 O O . VAL A 1 198 ? -29.511 -4.642 -14.704 1.00 87.25 198 VAL A O 1
ATOM 1618 N N . LYS A 1 199 ? -30.508 -2.909 -15.736 1.00 86.81 199 LYS A N 1
ATOM 1619 C CA . LYS A 1 199 ? -30.274 -1.916 -14.679 1.00 86.81 199 LYS A CA 1
ATOM 1620 C C . LYS A 1 199 ? -31.606 -1.410 -14.145 1.00 86.81 199 LYS A C 1
ATOM 1622 O O . LYS A 1 199 ? -32.455 -0.975 -14.913 1.00 86.81 199 LYS A O 1
ATOM 1627 N N . VAL A 1 200 ? -31.761 -1.412 -12.824 1.00 84.81 200 VAL A N 1
ATOM 1628 C CA . VAL A 1 200 ? -32.916 -0.784 -12.173 1.00 84.81 200 VAL A CA 1
ATOM 1629 C C . VAL A 1 200 ? -32.741 0.733 -12.239 1.00 84.81 200 VAL A C 1
ATOM 1631 O O . VAL A 1 200 ? -31.752 1.282 -11.739 1.00 84.81 200 VAL A O 1
ATOM 1634 N N . LEU A 1 201 ? -33.684 1.412 -12.891 1.00 83.75 201 LEU A N 1
ATOM 1635 C CA . LEU A 1 201 ? -33.657 2.859 -13.054 1.00 83.75 201 LEU A CA 1
ATOM 1636 C C . LEU A 1 201 ? -33.996 3.544 -11.723 1.00 83.75 201 LEU A C 1
ATOM 1638 O O . LEU A 1 201 ? -35.151 3.679 -11.337 1.00 83.75 201 LEU A O 1
ATOM 1642 N N . ASN A 1 202 ? -32.965 3.995 -11.011 1.00 81.75 202 ASN A N 1
ATOM 1643 C CA . ASN A 1 202 ? -33.133 4.812 -9.813 1.00 81.75 202 ASN A CA 1
ATOM 1644 C C . ASN A 1 202 ? -33.244 6.299 -10.192 1.00 81.75 202 ASN A C 1
ATOM 1646 O O . ASN A 1 202 ? -32.220 6.942 -10.437 1.00 81.75 202 ASN A O 1
ATOM 1650 N N . ASN A 1 203 ? -34.468 6.841 -10.160 1.00 82.25 203 ASN A N 1
ATOM 1651 C CA . ASN A 1 203 ? -34.809 8.246 -10.459 1.00 82.25 203 ASN A CA 1
ATOM 1652 C C . ASN A 1 203 ? -34.472 9.247 -9.335 1.00 82.25 203 ASN A C 1
ATOM 1654 O O . ASN A 1 203 ? -34.936 10.384 -9.345 1.00 82.25 203 ASN A O 1
ATOM 1658 N N . ARG A 1 204 ? -33.671 8.855 -8.338 1.00 84.69 204 ARG A N 1
ATOM 1659 C CA . ARG A 1 204 ? -33.248 9.783 -7.278 1.00 84.69 204 ARG A CA 1
ATOM 1660 C C . ARG A 1 204 ? -32.306 10.844 -7.865 1.00 84.69 204 ARG A C 1
ATOM 1662 O O . ARG A 1 204 ? -31.411 10.461 -8.626 1.00 84.69 204 ARG A O 1
ATOM 1669 N N . PRO A 1 205 ? -32.436 12.134 -7.499 1.00 83.19 205 PRO A N 1
ATOM 1670 C CA . PRO A 1 205 ? -31.508 13.166 -7.950 1.00 83.19 205 PRO A CA 1
ATOM 1671 C C . PRO A 1 205 ? -30.090 12.797 -7.501 1.00 83.19 205 PRO A C 1
ATOM 1673 O O . PRO A 1 205 ? -29.814 12.626 -6.313 1.00 83.19 205 PRO A O 1
ATOM 1676 N N . LYS A 1 206 ? -29.189 12.597 -8.467 1.00 81.38 206 LYS A N 1
ATOM 1677 C CA . LYS A 1 206 ? -27.793 12.237 -8.198 1.00 81.38 206 LYS A CA 1
ATOM 1678 C C . LYS A 1 206 ? -26.967 13.509 -8.113 1.00 81.38 206 LYS A C 1
ATOM 1680 O O . LYS A 1 206 ? -26.979 14.315 -9.039 1.00 81.38 206 LYS A O 1
ATOM 1685 N N . LEU A 1 207 ? -26.197 13.643 -7.035 1.00 83.19 207 LEU A N 1
ATOM 1686 C CA . LEU A 1 207 ? -25.168 14.673 -6.938 1.00 83.19 207 LEU A CA 1
ATOM 1687 C C . LEU A 1 207 ? -24.183 14.508 -8.108 1.00 83.19 207 LEU A C 1
ATOM 1689 O O . LEU A 1 207 ? -23.702 13.396 -8.364 1.00 83.19 207 LEU A O 1
ATOM 1693 N N . GLN A 1 208 ? -23.894 15.599 -8.821 1.00 83.75 208 GLN A N 1
ATOM 1694 C CA . GLN A 1 208 ? -22.919 15.581 -9.908 1.00 83.75 208 GLN A CA 1
ATOM 1695 C C . GLN A 1 208 ? -21.550 15.182 -9.351 1.00 83.75 208 GLN A C 1
ATOM 1697 O O . GLN A 1 208 ? -21.024 15.799 -8.425 1.00 83.75 208 GLN A O 1
ATOM 1702 N N . LYS A 1 209 ? -20.975 14.109 -9.897 1.00 85.56 209 LYS A N 1
ATOM 1703 C CA . LYS A 1 209 ? -19.636 13.667 -9.506 1.00 85.56 209 LYS A CA 1
ATOM 1704 C C . LYS A 1 209 ? -18.609 14.535 -10.230 1.00 85.56 209 LYS A C 1
ATOM 1706 O O . LYS A 1 209 ? -18.753 14.733 -11.436 1.00 85.56 209 LYS A O 1
ATOM 1711 N N . PRO A 1 210 ? -17.557 15.011 -9.546 1.00 86.06 210 PRO A N 1
ATOM 1712 C CA . PRO A 1 210 ? -16.536 15.808 -10.202 1.00 86.06 210 PRO A CA 1
ATOM 1713 C C . PRO A 1 210 ? -15.782 14.975 -11.246 1.00 86.06 210 PRO A C 1
ATOM 1715 O O . PRO A 1 210 ? -15.475 13.796 -11.035 1.00 86.06 210 PRO A O 1
ATOM 1718 N N . ASN A 1 211 ? -15.448 15.607 -12.371 1.00 87.44 211 ASN A N 1
ATOM 1719 C CA . ASN A 1 211 ? -14.691 14.986 -13.452 1.00 87.44 211 ASN A CA 1
ATOM 1720 C C . ASN A 1 211 ? -13.245 14.728 -13.013 1.00 87.44 211 ASN A C 1
ATOM 1722 O O . ASN A 1 211 ? -12.404 15.629 -13.005 1.00 87.44 211 ASN A O 1
ATOM 1726 N N . LYS A 1 212 ? -12.944 13.467 -12.676 1.00 90.00 212 LYS A N 1
ATOM 1727 C CA . LYS A 1 212 ? -11.615 13.049 -12.200 1.00 90.00 212 LYS A CA 1
ATOM 1728 C C . LYS A 1 212 ? -10.500 13.370 -13.192 1.00 90.00 212 LYS A C 1
ATOM 1730 O O . LYS A 1 212 ? -9.418 13.733 -12.760 1.00 90.00 212 LYS A O 1
ATOM 1735 N N . SER A 1 213 ? -10.769 13.281 -14.497 1.00 89.62 213 SER A N 1
ATOM 1736 C CA . SER A 1 213 ? -9.793 13.635 -15.538 1.00 89.62 213 SER A CA 1
ATOM 1737 C C . SER A 1 213 ? -9.344 15.095 -15.416 1.00 89.62 213 SER A C 1
ATOM 1739 O O . SER A 1 213 ? -8.154 15.370 -15.315 1.00 89.62 213 SER A O 1
ATOM 1741 N N . ILE A 1 214 ? -10.296 16.025 -15.287 1.00 88.88 214 ILE A N 1
ATOM 1742 C CA . ILE A 1 214 ? -10.013 17.460 -15.148 1.00 88.88 214 ILE A CA 1
ATOM 1743 C C . ILE A 1 214 ? -9.261 17.743 -13.841 1.00 88.88 214 ILE A C 1
ATOM 1745 O O . ILE A 1 214 ? -8.281 18.488 -13.833 1.00 88.88 214 ILE A O 1
ATOM 1749 N N . LEU A 1 215 ? -9.673 17.111 -12.737 1.00 87.62 215 LEU A N 1
ATOM 1750 C CA . LEU A 1 215 ? -8.973 17.236 -11.456 1.00 87.62 215 LEU A CA 1
ATOM 1751 C C . LEU A 1 215 ? -7.539 16.701 -11.529 1.00 87.62 215 LEU A C 1
ATOM 1753 O O . LEU A 1 215 ? -6.625 17.338 -11.011 1.00 87.62 215 LEU A O 1
ATOM 1757 N N . ASN A 1 216 ? -7.333 15.562 -12.189 1.00 88.12 216 ASN A N 1
ATOM 1758 C CA . ASN A 1 216 ? -6.015 14.959 -12.357 1.00 88.12 216 ASN A CA 1
ATOM 1759 C C . ASN A 1 216 ? -5.118 15.818 -13.249 1.00 88.12 216 ASN A C 1
ATOM 1761 O O . ASN A 1 216 ? -3.975 16.060 -12.877 1.00 88.12 216 ASN A O 1
ATOM 1765 N N . MET A 1 217 ? -5.641 16.347 -14.359 1.00 90.94 217 MET A N 1
ATOM 1766 C CA . MET A 1 217 ? -4.924 17.291 -15.220 1.00 90.94 217 MET A CA 1
ATOM 1767 C C . MET A 1 217 ? -4.497 18.530 -14.435 1.00 90.94 217 MET A C 1
ATOM 1769 O O . MET A 1 217 ? -3.328 18.909 -14.453 1.00 90.94 217 MET A O 1
ATOM 1773 N N . ARG A 1 218 ? -5.410 19.119 -13.655 1.00 87.31 218 ARG A N 1
ATOM 1774 C CA . ARG A 1 218 ? -5.097 20.264 -12.794 1.00 87.31 218 ARG A CA 1
ATOM 1775 C C . ARG A 1 218 ? -4.019 19.922 -11.762 1.00 87.31 218 ARG A C 1
ATOM 1777 O O . ARG A 1 218 ? -3.082 20.696 -11.596 1.00 87.31 218 ARG A O 1
ATOM 1784 N N . LYS A 1 219 ? -4.120 18.771 -11.089 1.00 85.56 219 LYS A N 1
ATOM 1785 C CA . LYS A 1 219 ? -3.119 18.312 -10.109 1.00 85.56 219 LYS A CA 1
ATOM 1786 C C . LYS A 1 219 ? -1.751 18.092 -10.760 1.00 85.56 219 LYS A C 1
ATOM 1788 O O . LYS A 1 219 ? -0.754 18.534 -10.199 1.00 85.56 219 LYS A O 1
ATOM 1793 N N . LEU A 1 220 ? -1.708 17.469 -11.936 1.00 86.25 220 LEU A N 1
ATOM 1794 C CA . LEU A 1 220 ? -0.480 17.188 -12.681 1.00 86.25 220 LEU A CA 1
ATOM 1795 C C . LEU A 1 220 ? 0.192 18.479 -13.168 1.00 86.25 220 LEU A C 1
ATOM 1797 O O . LEU A 1 220 ? 1.395 18.646 -12.988 1.00 86.25 220 LEU A O 1
ATOM 1801 N N . HIS A 1 221 ? -0.581 19.425 -13.711 1.00 86.38 221 HIS A N 1
ATOM 1802 C CA . HIS A 1 221 ? -0.052 20.716 -14.156 1.00 86.38 221 HIS A CA 1
ATOM 1803 C C . HIS A 1 221 ? 0.424 21.591 -12.999 1.00 86.38 221 HIS A C 1
ATOM 1805 O O . HIS A 1 221 ? 1.475 22.225 -13.105 1.00 86.38 221 HIS A O 1
ATOM 1811 N N . LEU A 1 222 ? -0.322 21.622 -11.892 1.00 82.25 222 LEU A N 1
ATOM 1812 C CA . LEU A 1 222 ? 0.072 22.397 -10.721 1.00 82.25 222 LEU A CA 1
ATOM 1813 C C . LEU A 1 222 ? 1.318 21.792 -10.070 1.00 82.25 222 LEU A C 1
ATOM 1815 O O . LEU A 1 222 ? 2.265 22.524 -9.797 1.00 82.25 222 LEU A O 1
ATOM 1819 N N . ASN A 1 223 ? 1.354 20.477 -9.849 1.00 79.94 223 ASN A N 1
ATOM 1820 C CA . ASN A 1 223 ? 2.412 19.793 -9.098 1.00 79.94 223 ASN A CA 1
ATOM 1821 C C . ASN A 1 223 ? 3.491 19.166 -10.000 1.00 79.94 223 ASN A C 1
ATOM 1823 O O . ASN A 1 223 ? 4.008 18.093 -9.697 1.00 79.94 223 ASN A O 1
ATOM 1827 N N . ARG A 1 224 ? 3.833 19.823 -11.111 1.00 82.69 224 ARG A N 1
ATOM 1828 C CA . ARG A 1 224 ? 4.900 19.364 -12.011 1.00 82.69 224 ARG A CA 1
ATOM 1829 C C . ARG A 1 224 ? 6.288 19.546 -11.388 1.00 82.69 224 ARG A C 1
ATOM 1831 O O . ARG A 1 224 ? 6.580 20.586 -10.804 1.00 82.69 224 ARG A O 1
ATOM 1838 N N . HIS A 1 225 ? 7.168 18.566 -11.590 1.00 77.12 225 HIS A N 1
ATOM 1839 C CA . HIS A 1 225 ? 8.546 18.576 -11.075 1.00 77.12 225 HIS A CA 1
ATOM 1840 C C . HIS A 1 225 ? 9.441 19.658 -11.694 1.00 77.12 225 HIS A C 1
ATOM 1842 O O . HIS A 1 225 ? 10.458 20.016 -11.111 1.00 77.12 225 HIS A O 1
ATOM 1848 N N . SER A 1 226 ? 9.059 20.202 -12.853 1.00 81.38 226 SER A N 1
ATOM 1849 C CA . SER A 1 226 ? 9.816 21.251 -13.541 1.00 81.38 226 SER A CA 1
ATOM 1850 C C . SER A 1 226 ? 9.783 22.605 -12.825 1.00 81.38 226 SER A C 1
ATOM 1852 O O . SER A 1 226 ? 10.556 23.491 -13.171 1.00 81.38 226 SER A O 1
ATOM 1854 N N . VAL A 1 227 ? 8.871 22.799 -11.867 1.00 77.69 227 VAL A N 1
ATOM 1855 C CA . VAL A 1 227 ? 8.770 24.035 -11.083 1.00 77.69 227 VAL A CA 1
ATOM 1856 C C . VAL A 1 227 ? 9.244 23.731 -9.660 1.00 77.69 227 VAL A C 1
ATOM 1858 O O . VAL A 1 227 ? 8.453 23.219 -8.861 1.00 77.69 227 VAL A O 1
ATOM 1861 N N . PRO A 1 228 ? 10.518 24.013 -9.320 1.00 73.44 228 PRO A N 1
ATOM 1862 C CA . PRO A 1 228 ? 11.017 23.819 -7.966 1.00 73.44 228 PRO A CA 1
ATOM 1863 C C . PRO A 1 228 ? 10.304 24.793 -7.024 1.00 73.44 228 PRO A C 1
ATOM 1865 O O . PRO A 1 228 ? 10.454 26.013 -7.115 1.00 73.44 228 PRO A O 1
ATOM 1868 N N . ARG A 1 229 ? 9.488 24.253 -6.117 1.00 71.19 229 ARG A N 1
ATOM 1869 C CA . ARG A 1 229 ? 8.790 25.036 -5.095 1.00 71.19 229 ARG A CA 1
ATOM 1870 C C . ARG A 1 229 ? 9.710 25.180 -3.892 1.00 71.19 229 ARG A C 1
ATOM 1872 O O . ARG A 1 229 ? 9.903 24.221 -3.154 1.00 71.19 229 ARG A O 1
ATOM 1879 N N . LYS A 1 230 ? 10.279 26.376 -3.732 1.00 66.12 230 LYS A N 1
ATOM 1880 C CA . LYS A 1 230 ? 11.344 26.669 -2.762 1.00 66.12 230 LYS A CA 1
ATOM 1881 C C . LYS A 1 230 ? 10.928 26.491 -1.293 1.00 66.12 230 LYS A C 1
ATOM 1883 O O . LYS A 1 230 ? 11.797 26.275 -0.465 1.00 66.12 230 LYS A O 1
ATOM 1888 N N . GLU A 1 231 ? 9.627 26.492 -0.985 1.00 54.97 231 GLU A N 1
ATOM 1889 C CA . GLU A 1 231 ? 9.109 26.383 0.392 1.00 54.97 231 GLU A CA 1
ATOM 1890 C C . GLU A 1 231 ? 7.802 25.581 0.481 1.00 54.97 231 GLU A C 1
ATOM 1892 O O . GLU A 1 231 ? 6.883 25.905 1.232 1.00 54.97 231 GLU A O 1
ATOM 1897 N N . ALA A 1 232 ? 7.669 24.511 -0.304 1.00 58.22 232 ALA A N 1
ATOM 1898 C CA . ALA A 1 232 ? 6.585 23.571 -0.056 1.00 58.22 232 ALA A CA 1
ATOM 1899 C C . ALA A 1 232 ? 6.965 22.703 1.151 1.00 58.22 232 ALA A C 1
ATOM 1901 O O . ALA A 1 232 ? 7.378 21.556 0.985 1.00 58.22 232 ALA A O 1
ATOM 1902 N N . VAL A 1 233 ? 6.771 23.227 2.371 1.00 50.66 233 VAL A N 1
ATOM 1903 C CA . VAL A 1 233 ? 6.328 22.364 3.472 1.00 50.66 233 VAL A CA 1
ATOM 1904 C C . VAL A 1 233 ? 5.152 21.625 2.873 1.00 50.66 233 VAL A C 1
ATOM 1906 O O . VAL A 1 233 ? 4.124 22.223 2.545 1.00 50.66 233 VAL A O 1
ATOM 1909 N N . VAL A 1 234 ? 5.371 20.353 2.561 1.00 54.50 234 VAL A N 1
ATOM 1910 C CA . VAL A 1 234 ? 4.333 19.482 2.054 1.00 54.50 234 VAL A CA 1
ATOM 1911 C C . VAL A 1 234 ? 3.335 19.433 3.196 1.00 54.50 234 VAL A C 1
ATOM 1913 O O . VAL A 1 234 ? 3.455 18.633 4.116 1.00 54.50 234 VAL A O 1
ATOM 1916 N N . ASN A 1 235 ? 2.364 20.340 3.178 1.00 48.94 235 ASN A N 1
ATOM 1917 C CA . ASN A 1 235 ? 1.124 20.181 3.891 1.00 48.94 235 ASN A CA 1
ATOM 1918 C C . ASN A 1 235 ? 0.508 18.952 3.230 1.00 48.94 235 ASN A C 1
ATOM 1920 O O . ASN A 1 235 ? -0.256 19.046 2.274 1.00 48.94 235 ASN A O 1
ATOM 1924 N N . ILE A 1 236 ? 0.893 17.768 3.711 1.00 52.78 236 ILE A N 1
ATOM 1925 C CA . ILE A 1 236 ? 0.329 16.468 3.330 1.00 52.78 236 ILE A CA 1
ATOM 1926 C C . ILE A 1 236 ? -1.207 16.505 3.527 1.00 52.78 236 ILE A C 1
ATOM 1928 O O . ILE A 1 236 ? -1.935 15.685 2.974 1.00 52.78 236 ILE A O 1
ATOM 1932 N N . SER A 1 237 ? -1.709 17.503 4.263 1.00 52.38 237 SER A N 1
ATOM 1933 C CA . SER A 1 237 ? -3.110 17.867 4.444 1.00 52.38 237 SER A CA 1
ATOM 1934 C C . SER A 1 237 ? -3.793 18.562 3.254 1.00 52.38 237 SER A C 1
ATOM 1936 O O . SER A 1 237 ? -5.011 18.466 3.171 1.00 52.38 237 SER A O 1
ATOM 1938 N N . SER A 1 238 ? -3.093 19.221 2.318 1.00 52.66 238 SER A N 1
ATOM 1939 C CA . SER A 1 238 ? -3.744 19.928 1.190 1.00 52.66 238 SER A CA 1
ATOM 1940 C C . SER A 1 238 ? -3.900 19.076 -0.076 1.00 52.66 238 SER A C 1
ATOM 1942 O O . SER A 1 238 ? -4.731 19.377 -0.929 1.00 52.66 238 SER A O 1
ATOM 1944 N N . GLY A 1 239 ? -3.132 17.986 -0.198 1.00 50.22 239 GLY A N 1
ATOM 1945 C CA . GLY A 1 239 ? -3.270 17.001 -1.281 1.00 50.22 239 GLY A CA 1
ATOM 1946 C C . GLY A 1 239 ? -4.230 15.848 -0.967 1.00 50.22 239 GLY A C 1
ATOM 1947 O O . GLY A 1 239 ? -4.595 15.088 -1.869 1.00 50.22 239 GLY A O 1
ATOM 1948 N N . ARG A 1 240 ? -4.634 15.700 0.301 1.00 53.09 240 ARG A N 1
ATOM 1949 C CA . ARG A 1 240 ? -5.573 14.672 0.757 1.00 53.09 240 ARG A CA 1
ATOM 1950 C C . ARG A 1 240 ? -6.992 15.226 0.660 1.00 53.09 240 ARG A C 1
ATOM 1952 O O . ARG A 1 240 ? -7.468 15.904 1.564 1.00 53.09 240 ARG A O 1
ATOM 1959 N N . ASP A 1 241 ? -7.679 14.891 -0.428 1.00 53.69 241 ASP A N 1
ATOM 1960 C CA . ASP A 1 241 ? -9.141 14.960 -0.483 1.00 53.69 241 ASP A CA 1
ATOM 1961 C C . ASP A 1 241 ? -9.696 14.005 0.600 1.00 53.69 241 ASP A C 1
ATOM 1963 O O . ASP A 1 241 ? -9.919 12.827 0.323 1.00 53.69 241 ASP A O 1
ATOM 1967 N N . GLY A 1 242 ? -9.840 14.455 1.857 1.00 48.41 242 GLY A N 1
ATOM 1968 C CA . GLY A 1 242 ? -10.590 13.688 2.861 1.00 48.41 242 GLY A CA 1
ATOM 1969 C C . GLY A 1 242 ? -10.233 13.782 4.347 1.00 48.41 242 GLY A C 1
ATOM 1970 O O . GLY A 1 242 ? -10.882 13.084 5.116 1.00 48.41 242 GLY A O 1
ATOM 1971 N N . ALA A 1 243 ? -9.274 14.586 4.811 1.00 46.41 243 ALA A N 1
ATOM 1972 C CA . ALA A 1 243 ? -9.088 14.734 6.262 1.00 46.41 243 ALA A CA 1
ATOM 1973 C C . ALA A 1 243 ? -8.587 16.128 6.639 1.00 46.41 243 ALA A C 1
ATOM 1975 O O . ALA A 1 243 ? -7.386 16.362 6.764 1.00 46.41 243 ALA A O 1
ATOM 1976 N N . ALA A 1 244 ? -9.526 17.049 6.862 1.00 51.34 244 ALA A N 1
ATOM 1977 C CA . ALA A 1 244 ? -9.259 18.164 7.753 1.00 51.34 244 ALA A CA 1
ATOM 1978 C C . ALA A 1 244 ? -8.911 17.569 9.127 1.00 51.34 244 ALA A C 1
ATOM 1980 O O . ALA A 1 244 ? -9.714 16.839 9.710 1.00 51.34 244 ALA A O 1
ATOM 1981 N N . LEU A 1 245 ? -7.700 17.837 9.620 1.00 50.03 245 LEU A N 1
ATOM 1982 C CA . LEU A 1 245 ? -7.367 17.664 11.030 1.00 50.03 245 LEU A CA 1
ATOM 1983 C C . LEU A 1 245 ? -8.352 18.532 11.816 1.00 50.03 245 LEU A C 1
ATOM 1985 O O . LEU A 1 245 ? -8.212 19.752 11.869 1.00 50.03 245 LEU A O 1
ATOM 1989 N N . VAL A 1 246 ? -9.393 17.908 12.364 1.00 46.22 246 VAL A N 1
ATOM 1990 C CA . VAL A 1 246 ? -10.302 18.551 13.307 1.00 46.22 246 VAL A CA 1
ATOM 1991 C C . VAL A 1 246 ? -9.481 18.831 14.559 1.00 46.22 246 VAL A C 1
ATOM 1993 O O . VAL A 1 246 ? -9.313 17.965 15.416 1.00 46.22 246 VAL A O 1
ATOM 1996 N N . PHE A 1 247 ? -8.923 20.036 14.646 1.00 45.25 247 PHE A N 1
ATOM 1997 C CA . PHE A 1 247 ? -8.395 20.566 15.892 1.00 45.25 247 PHE A CA 1
ATOM 1998 C C . PHE A 1 247 ? -9.571 20.701 16.860 1.00 45.25 247 PHE A C 1
ATOM 2000 O O . PHE A 1 247 ? -10.353 21.648 16.782 1.00 45.25 247 PHE A O 1
ATOM 2007 N N . ARG A 1 248 ? -9.725 19.731 17.764 1.00 50.78 248 ARG A N 1
ATOM 2008 C CA . ARG A 1 248 ? -10.539 19.930 18.961 1.00 50.78 248 ARG A CA 1
ATOM 2009 C C . ARG A 1 248 ? -9.793 20.932 19.838 1.00 50.78 248 ARG A C 1
ATOM 2011 O O . ARG A 1 248 ? -8.675 20.650 20.265 1.00 50.78 248 ARG A O 1
ATOM 2018 N N . ARG A 1 249 ? -10.383 22.111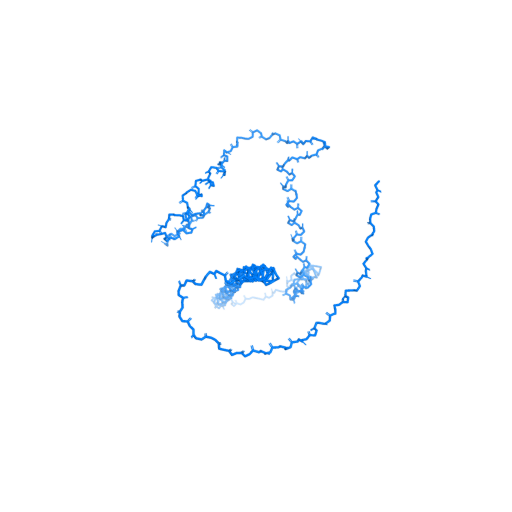 20.051 1.00 50.84 249 ARG A N 1
ATOM 2019 C CA . ARG A 1 249 ? -9.928 23.021 21.108 1.00 50.84 249 ARG A CA 1
ATOM 2020 C C . ARG A 1 249 ? -10.111 22.297 22.445 1.00 50.84 249 ARG A C 1
ATOM 2022 O O . ARG A 1 249 ? -11.128 21.626 22.623 1.00 50.84 249 ARG A O 1
ATOM 2029 N N . LYS A 1 250 ? -9.086 22.364 23.294 1.00 49.12 250 LYS A N 1
ATOM 2030 C CA . LYS A 1 250 ? -9.213 22.022 24.712 1.00 49.12 250 LYS A CA 1
ATOM 2031 C C . LYS A 1 250 ? -10.155 23.012 25.379 1.00 49.12 250 LYS A C 1
ATOM 2033 O O . LYS A 1 250 ? -10.121 24.189 24.952 1.00 49.12 250 LYS A O 1
#

pLDDT: mean 73.24, std 17.37, range [39.12, 95.56]

Radius of gyration: 41.32 Å; Cα contacts (8 Å, |Δi|>4): 19; chains: 1; bounding box: 98×59×111 Å

Sequence (250 aa):
MAKIVFEEDAEIVVPESTKKQQDDDIFDQSSSDDEAPEAISTSRAKESIRSKAQAEKEAADKLAAAEKEKRRQKEQFLKDQKEGSKRQLKELERKAKKEKLEKQYKEKMERRKLKEQQKAENDDDEEDEEADEGAELLPNDLLQQALLEEQEEEANKRKHVTTEEFERMLAEQEAEEKERAKKRKVTKDGRSVGEYTVKVLNNRPKLQKPNKSILNMRKLHLNRHSVPRKEAVVNISSGRDGAALVFRRK

Solvent-accessible surface area (backbone atoms only — not comparable to full-atom values): 16090 Å² total; per-residue (Å²): 135,85,83,84,80,81,84,90,81,80,84,82,82,79,82,85,83,81,88,78,89,82,88,84,86,85,89,86,92,75,94,64,102,76,71,70,80,72,84,70,50,72,64,60,51,51,49,54,52,51,51,51,54,48,53,52,50,53,50,52,51,52,52,52,50,53,51,53,49,54,50,52,52,53,51,50,51,53,48,51,53,53,50,51,53,54,51,52,50,53,49,52,52,52,51,54,50,52,54,52,52,52,52,53,50,51,53,54,51,50,55,47,52,53,53,50,51,53,48,65,69,59,71,80,74,78,85,87,84,83,86,79,96,67,78,78,72,70,58,68,69,59,55,51,49,52,54,51,53,50,49,55,52,54,61,64,73,69,60,78,76,47,74,68,56,50,51,48,52,51,52,51,51,52,50,51,50,53,49,52,51,50,56,55,50,43,71,72,75,25,52,72,58,88,97,44,69,52,64,86,87,75,87,66,90,71,80,85,74,80,62,61,67,62,53,48,50,51,50,50,68,72,69,36,84,91,60,82,66,93,78,66,75,74,57,70,58,78,77,43,93,82,55,81,81,78,78,74,80,128

Mean predicted aligned error: 23.51 Å

Organism: Mucor circinelloides f. circinelloides (strain 1006PhL) (NCBI:txid1220926)

Foldseek 3Di:
DDDDDDDPDDDDDDDDDDDDDDDDDDDDDDDDPDDDPDPCPVVNVVVVVVVVVVVVVVVVVVVVVVVVVVVVVVVVVVVVVVVVVVVVVVVVVVVVVVVVVVVVVVVVVVVVVVVVVVVVVVVPDDDDDDDDPDPPDDPVVVVVVVVVVVVVVVVVVDDDQDPVNVVVVVVVVVVVVVVVVVVVVCLVQAPDDPPDGDHDDDPPDDDDDDDVVVVVVVCCVVPPPVDDDPDPPPPVVVPDPPDDPPPDDD